Protein AF-A0A3B0A1P4-F1 (afdb_monomer)

Sequence (319 aa):
YIDRQGSGRAYAARATRAAVALMTIRGEINAAVGHDFSPTSPYPLLVLNLDEFNGLCDDSEEGQEIARNAVFIAERGRKYGVGVLFAGQTLDLTRIGGDRSLREQTRSGTGIMLRTVSGISDRQATEGMLPEGVSLATIPTVIGGGLTLADRMNGLTKAPARGASTSGMGHVLTGGAAPRMMRALYVHLPKDGTGHGLGEIFPEGGGVNTLTDREITALGPLYEDWDDTAADHDLGDEWAPGTPAPAEEAALPPLFSPAAATVADQILAAVTRPMTTKEIRAAVDAKYGTIRNCLSKLVNDGRLLQVDHGAYAPVGWTE

Structure (mmCIF, N/CA/C/O backbone):
data_AF-A0A3B0A1P4-F1
#
_entry.id   AF-A0A3B0A1P4-F1
#
loop_
_atom_site.group_PDB
_atom_site.id
_atom_site.type_symbol
_atom_site.label_atom_id
_atom_site.label_alt_id
_atom_site.label_comp_id
_atom_site.label_asym_id
_atom_site.label_entity_id
_atom_site.label_seq_id
_atom_site.pdbx_PDB_ins_code
_atom_site.Cartn_x
_atom_site.Cartn_y
_atom_site.Cartn_z
_atom_site.occupancy
_atom_site.B_iso_or_equiv
_atom_site.auth_seq_id
_atom_site.auth_comp_id
_atom_site.auth_asym_id
_atom_site.auth_atom_id
_atom_site.pdbx_PDB_model_num
ATOM 1 N N . TYR A 1 1 ? 14.239 -1.815 8.778 1.00 63.78 1 TYR A N 1
ATOM 2 C CA . TYR A 1 1 ? 14.949 -0.744 8.058 1.00 63.78 1 TYR A CA 1
ATOM 3 C C . TYR A 1 1 ? 13.950 -0.021 7.189 1.00 63.78 1 TYR A C 1
ATOM 5 O O . TYR A 1 1 ? 13.044 -0.673 6.682 1.00 63.78 1 TYR A O 1
ATOM 13 N N . ILE A 1 2 ? 14.064 1.301 7.110 1.00 69.62 2 ILE A N 1
ATOM 14 C CA . ILE A 1 2 ? 13.249 2.129 6.229 1.00 69.62 2 ILE A CA 1
ATOM 15 C C . ILE A 1 2 ? 14.208 2.653 5.174 1.00 69.62 2 ILE A C 1
ATOM 17 O O . ILE A 1 2 ? 15.169 3.336 5.511 1.00 69.62 2 ILE A O 1
ATOM 21 N N . ASP A 1 3 ? 13.952 2.263 3.935 1.00 78.25 3 ASP A N 1
ATOM 22 C CA . ASP A 1 3 ? 14.788 2.592 2.785 1.00 78.25 3 ASP A CA 1
ATOM 23 C C . ASP A 1 3 ? 14.696 4.094 2.474 1.00 78.25 3 ASP A C 1
ATOM 25 O O . ASP A 1 3 ? 15.707 4.787 2.385 1.00 78.25 3 ASP A O 1
ATOM 29 N N . ARG A 1 4 ? 13.468 4.629 2.461 1.00 82.81 4 ARG A N 1
ATOM 30 C CA . ARG A 1 4 ? 13.160 6.055 2.309 1.00 82.81 4 ARG A CA 1
ATOM 31 C C . ARG A 1 4 ? 11.934 6.445 3.144 1.00 82.81 4 ARG A C 1
ATOM 33 O O . ARG A 1 4 ? 10.986 5.668 3.263 1.00 82.81 4 ARG A O 1
ATOM 40 N N . GLN A 1 5 ? 11.962 7.641 3.735 1.00 85.38 5 GLN A N 1
ATOM 41 C CA . GLN A 1 5 ? 10.850 8.245 4.472 1.00 85.38 5 GLN A CA 1
ATOM 42 C C . GLN A 1 5 ? 10.772 9.738 4.164 1.00 85.38 5 GLN A C 1
ATOM 44 O O . GLN A 1 5 ? 11.782 10.435 4.210 1.00 85.38 5 GLN A O 1
ATOM 49 N N . GLY A 1 6 ? 9.564 10.233 3.927 1.00 85.06 6 GLY A N 1
ATOM 50 C CA . GLY A 1 6 ? 9.311 11.651 3.729 1.00 85.06 6 GLY A CA 1
ATOM 51 C C . GLY A 1 6 ? 7.840 11.969 3.903 1.00 85.06 6 GLY A C 1
ATOM 52 O O . GLY A 1 6 ? 7.051 11.121 4.327 1.00 85.06 6 GLY A O 1
ATOM 53 N N . SER A 1 7 ? 7.479 13.214 3.622 1.00 85.56 7 SER A N 1
ATOM 54 C CA . SER A 1 7 ? 6.111 13.693 3.778 1.00 85.56 7 SER A CA 1
ATOM 55 C C . SER A 1 7 ? 5.705 14.601 2.626 1.00 85.56 7 SER A C 1
ATOM 57 O O . SER A 1 7 ? 6.544 15.167 1.930 1.00 85.56 7 SER A O 1
ATOM 59 N N . GLY A 1 8 ? 4.394 14.733 2.436 1.00 85.50 8 GLY A N 1
ATOM 60 C CA . GLY A 1 8 ? 3.820 15.551 1.377 1.00 85.50 8 GLY A CA 1
ATOM 61 C C . GLY A 1 8 ? 3.611 14.804 0.060 1.00 85.50 8 GLY A C 1
ATOM 62 O O . GLY A 1 8 ? 4.073 13.682 -0.153 1.00 85.50 8 GLY A O 1
ATOM 63 N N . ARG A 1 9 ? 2.852 15.451 -0.825 1.00 88.31 9 ARG A N 1
ATOM 64 C CA . ARG A 1 9 ? 2.361 14.846 -2.064 1.00 88.31 9 ARG A CA 1
ATOM 65 C C . ARG A 1 9 ? 3.460 14.618 -3.094 1.00 88.31 9 ARG A C 1
ATOM 67 O O . ARG A 1 9 ? 3.508 13.537 -3.660 1.00 88.31 9 ARG A O 1
ATOM 74 N N . ALA A 1 10 ? 4.359 15.583 -3.285 1.00 86.62 10 ALA A N 1
ATOM 75 C CA . ALA A 1 10 ? 5.483 15.445 -4.214 1.00 86.62 10 ALA A CA 1
ATOM 76 C C . ALA A 1 10 ? 6.353 14.226 -3.864 1.00 86.62 10 ALA A C 1
ATOM 78 O O . ALA A 1 10 ? 6.629 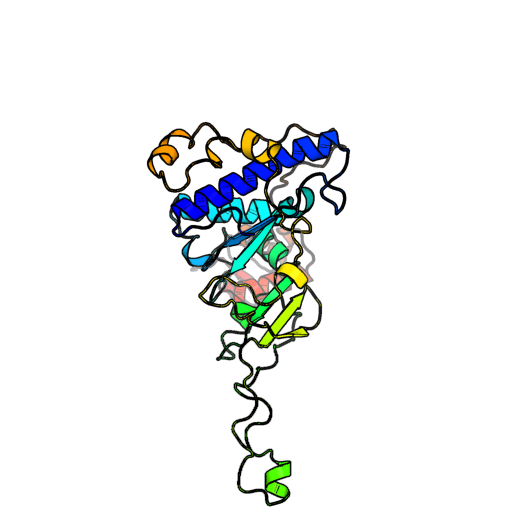13.384 -4.716 1.00 86.62 10 ALA A O 1
ATOM 79 N N . TYR A 1 11 ? 6.667 14.059 -2.574 1.00 88.44 11 TYR A N 1
ATOM 80 C CA . TYR A 1 11 ? 7.400 12.894 -2.083 1.00 88.44 11 TYR A CA 1
ATOM 81 C C . TYR A 1 11 ? 6.646 11.587 -2.359 1.00 88.44 11 TYR A C 1
ATOM 83 O O . TYR A 1 11 ? 7.235 10.619 -2.833 1.00 88.44 11 TYR A O 1
ATOM 91 N N . ALA A 1 12 ? 5.336 11.551 -2.096 1.00 90.19 12 ALA A N 1
ATOM 92 C CA . ALA A 1 12 ? 4.512 10.378 -2.375 1.00 90.19 12 ALA A CA 1
ATOM 93 C C . ALA A 1 12 ? 4.452 10.049 -3.877 1.00 90.19 12 ALA A C 1
ATOM 95 O O . ALA A 1 12 ? 4.589 8.882 -4.244 1.00 90.19 12 ALA A O 1
ATOM 96 N N . ALA A 1 13 ? 4.308 11.052 -4.747 1.00 89.81 13 ALA A N 1
ATOM 97 C CA . ALA A 1 13 ? 4.333 10.874 -6.197 1.00 89.81 13 ALA A CA 1
ATOM 98 C C . ALA A 1 13 ? 5.662 10.247 -6.633 1.00 89.81 13 ALA A C 1
ATOM 100 O O . ALA A 1 13 ? 5.665 9.159 -7.212 1.00 89.81 13 ALA A O 1
ATOM 101 N N . ARG A 1 14 ? 6.793 10.830 -6.220 1.00 89.12 14 ARG A N 1
ATOM 102 C CA . ARG A 1 14 ? 8.132 10.299 -6.508 1.00 89.12 14 ARG A CA 1
ATOM 103 C C . ARG A 1 14 ? 8.338 8.883 -5.967 1.00 89.12 14 ARG A C 1
ATOM 105 O O . ARG A 1 14 ? 8.819 8.019 -6.696 1.00 89.12 14 ARG A O 1
ATOM 112 N N . ALA A 1 15 ? 7.897 8.607 -4.740 1.00 91.19 15 ALA A N 1
ATOM 113 C CA . ALA A 1 15 ? 7.966 7.273 -4.147 1.00 91.19 15 ALA A CA 1
ATOM 114 C C . ALA A 1 15 ? 7.171 6.239 -4.959 1.00 91.19 15 ALA A C 1
ATOM 116 O O . ALA A 1 15 ? 7.643 5.123 -5.184 1.00 91.19 15 ALA A O 1
ATOM 117 N N . THR A 1 16 ? 5.977 6.607 -5.436 1.00 92.75 16 THR A N 1
ATOM 118 C CA . THR A 1 16 ? 5.174 5.720 -6.285 1.00 92.75 16 THR A CA 1
ATOM 119 C C . THR A 1 16 ? 5.796 5.514 -7.670 1.00 92.75 16 THR A C 1
ATOM 121 O O . THR A 1 16 ? 5.809 4.374 -8.133 1.00 92.75 16 THR A O 1
ATOM 124 N N . ARG A 1 17 ? 6.397 6.542 -8.295 1.00 92.75 17 ARG A N 1
ATOM 125 C CA . ARG A 1 17 ? 7.170 6.389 -9.547 1.00 92.75 17 ARG A CA 1
ATOM 126 C C . ARG A 1 17 ? 8.340 5.435 -9.363 1.00 92.75 17 ARG A C 1
ATOM 128 O O . ARG A 1 17 ? 8.479 4.487 -10.129 1.00 92.75 17 ARG A O 1
ATOM 135 N N . ALA A 1 18 ? 9.140 5.643 -8.317 1.00 92.31 18 ALA A N 1
ATOM 136 C CA . ALA A 1 18 ? 10.284 4.794 -8.007 1.00 92.31 18 ALA A CA 1
ATOM 137 C C . ALA A 1 18 ? 9.855 3.333 -7.792 1.00 92.31 18 ALA A C 1
ATOM 139 O O . ALA A 1 18 ? 10.500 2.421 -8.303 1.00 92.31 18 ALA A O 1
ATOM 140 N N . ALA A 1 19 ? 8.730 3.093 -7.109 1.00 93.62 19 ALA A N 1
ATOM 141 C CA . ALA A 1 19 ? 8.191 1.748 -6.924 1.00 93.62 19 ALA A CA 1
ATOM 142 C C . ALA A 1 19 ? 7.752 1.090 -8.248 1.00 93.62 19 ALA A C 1
ATOM 144 O O . ALA A 1 19 ? 8.025 -0.092 -8.460 1.00 93.62 19 ALA A O 1
ATOM 145 N N . VAL A 1 20 ? 7.116 1.837 -9.157 1.00 93.81 20 VAL A N 1
ATOM 146 C CA . VAL A 1 20 ? 6.747 1.325 -10.489 1.00 93.81 20 VAL A CA 1
ATOM 147 C C . VAL A 1 20 ? 7.996 1.068 -11.346 1.00 93.81 20 VAL A C 1
ATOM 149 O O . VAL A 1 20 ? 8.101 0.007 -11.960 1.00 93.81 20 VAL A O 1
ATOM 152 N N . ALA A 1 21 ? 8.982 1.969 -11.337 1.00 93.38 21 ALA A N 1
ATOM 153 C CA . ALA A 1 21 ? 10.272 1.779 -12.010 1.00 93.38 21 ALA A CA 1
ATOM 154 C C . ALA A 1 21 ? 11.007 0.538 -11.505 1.00 93.38 21 ALA A C 1
ATOM 156 O O . ALA A 1 21 ? 11.511 -0.267 -12.291 1.00 93.38 21 ALA A O 1
ATOM 157 N N . LEU A 1 22 ? 10.986 0.326 -10.192 1.00 93.56 22 LEU A N 1
ATOM 158 C CA . LEU A 1 22 ? 11.576 -0.845 -9.573 1.00 93.56 22 LEU A CA 1
ATOM 159 C C . LEU A 1 22 ? 10.931 -2.147 -10.060 1.00 93.56 22 LEU A C 1
ATOM 161 O O . LEU A 1 22 ? 11.632 -3.138 -10.254 1.00 93.56 22 LEU A O 1
ATOM 165 N N . MET A 1 23 ? 9.618 -2.164 -10.301 1.00 94.88 23 MET A N 1
ATOM 166 C CA . MET A 1 23 ? 8.948 -3.340 -10.868 1.00 94.88 23 MET A CA 1
ATOM 167 C C . MET A 1 23 ? 9.473 -3.671 -12.269 1.00 94.88 23 MET A C 1
ATOM 169 O O . MET A 1 23 ? 9.679 -4.846 -12.569 1.00 94.88 23 MET A O 1
ATOM 173 N N . THR A 1 24 ? 9.751 -2.662 -13.099 1.00 92.69 24 THR A N 1
ATOM 174 C CA . THR A 1 24 ? 10.373 -2.855 -14.419 1.00 92.69 24 THR A CA 1
ATOM 175 C C . THR A 1 24 ? 11.780 -3.439 -14.286 1.00 92.69 24 THR A C 1
ATOM 177 O O . THR A 1 24 ? 12.062 -4.483 -14.875 1.00 92.69 24 THR A O 1
ATOM 180 N N . ILE A 1 25 ? 12.624 -2.846 -13.434 1.00 93.12 25 ILE A N 1
ATOM 181 C CA . ILE A 1 25 ? 13.998 -3.315 -13.175 1.00 93.12 25 ILE A CA 1
ATOM 182 C C . ILE A 1 25 ? 13.994 -4.764 -12.672 1.00 93.12 25 ILE A C 1
ATOM 184 O O . ILE A 1 25 ? 14.745 -5.620 -13.143 1.00 93.12 25 ILE A O 1
ATOM 188 N N . ARG A 1 26 ? 13.098 -5.081 -11.735 1.00 95.19 26 ARG A N 1
ATOM 189 C CA . ARG A 1 26 ? 12.933 -6.441 -11.214 1.00 95.19 26 ARG A CA 1
ATOM 190 C C . ARG A 1 26 ? 12.364 -7.404 -12.244 1.00 95.19 26 ARG A C 1
ATOM 192 O O . ARG A 1 26 ? 12.654 -8.591 -12.166 1.00 95.19 26 ARG A O 1
ATOM 199 N N . GLY A 1 27 ? 11.603 -6.926 -13.225 1.00 93.38 27 GLY A N 1
ATOM 200 C CA . GLY A 1 27 ? 11.183 -7.728 -14.370 1.00 93.38 27 GLY A CA 1
ATOM 201 C C . GLY A 1 27 ? 12.365 -8.242 -15.186 1.00 93.38 27 GLY A C 1
ATOM 202 O O . GLY A 1 27 ? 12.394 -9.422 -15.527 1.00 93.38 27 GLY A O 1
ATOM 203 N N . GLU A 1 28 ? 13.375 -7.404 -15.414 1.00 93.06 28 GLU A N 1
ATOM 204 C CA . GLU A 1 28 ? 14.617 -7.814 -16.078 1.00 93.06 28 GLU A CA 1
ATOM 205 C C . GLU A 1 28 ? 15.420 -8.803 -15.228 1.00 93.06 28 GLU A C 1
ATOM 207 O O . GLU A 1 28 ? 15.967 -9.778 -15.745 1.00 93.06 28 GLU A O 1
ATOM 212 N N . ILE A 1 29 ? 15.475 -8.578 -13.909 1.00 91.56 29 ILE A N 1
ATOM 213 C CA . ILE A 1 29 ? 16.124 -9.510 -12.980 1.00 91.56 29 ILE A CA 1
ATOM 214 C C . ILE A 1 29 ? 15.420 -10.872 -13.023 1.00 91.56 29 ILE A C 1
ATOM 216 O O . ILE A 1 29 ? 16.087 -11.891 -13.182 1.00 91.56 29 ILE A O 1
ATOM 220 N N . ASN A 1 30 ? 14.088 -10.887 -12.946 1.00 92.56 30 ASN A N 1
ATOM 221 C CA . ASN A 1 30 ? 13.262 -12.094 -12.995 1.00 92.56 30 ASN A CA 1
ATOM 222 C C . ASN A 1 30 ? 13.414 -12.855 -14.308 1.00 92.56 30 ASN A C 1
ATOM 224 O O . ASN A 1 30 ? 13.529 -14.078 -14.291 1.00 92.56 30 ASN A O 1
ATOM 228 N N . ALA A 1 31 ? 13.475 -12.146 -15.437 1.00 91.62 31 ALA A N 1
ATOM 229 C CA . ALA A 1 31 ? 13.749 -12.759 -16.731 1.00 91.62 31 ALA A CA 1
ATOM 230 C C . ALA A 1 31 ? 15.126 -13.444 -16.753 1.00 91.62 31 ALA A C 1
ATOM 232 O O . ALA A 1 31 ? 15.247 -14.554 -17.267 1.00 91.62 31 ALA A O 1
ATOM 233 N N . ALA A 1 32 ? 16.147 -12.829 -16.145 1.00 89.69 32 ALA A N 1
ATOM 234 C CA . ALA A 1 32 ? 17.487 -13.406 -16.063 1.00 89.69 32 ALA A CA 1
ATOM 235 C C . ALA A 1 32 ? 17.568 -14.632 -15.135 1.00 89.69 32 ALA A C 1
ATOM 237 O O . ALA A 1 32 ? 18.317 -15.563 -15.428 1.00 89.69 32 ALA A O 1
ATOM 238 N N . VAL A 1 33 ? 16.811 -14.654 -14.030 1.00 90.44 33 VAL A N 1
ATOM 239 C CA . VAL A 1 33 ? 16.774 -15.808 -13.107 1.00 90.44 33 VAL A CA 1
ATOM 240 C C . VAL A 1 33 ? 15.744 -16.874 -13.498 1.00 90.44 33 VAL A C 1
ATOM 242 O O . VAL A 1 33 ? 15.786 -17.987 -12.978 1.00 90.44 33 VAL A O 1
ATOM 245 N N . GLY A 1 34 ? 14.834 -16.562 -14.424 1.00 90.44 34 GLY A N 1
ATOM 246 C CA . GLY A 1 34 ? 13.839 -17.489 -14.963 1.00 90.44 34 GLY A CA 1
ATOM 247 C C . GLY A 1 34 ? 12.633 -17.741 -14.056 1.00 90.44 34 GLY A C 1
ATOM 248 O O . GLY A 1 34 ? 11.943 -18.745 -14.235 1.00 90.44 34 GLY A O 1
ATOM 249 N N . HIS A 1 35 ? 12.367 -16.874 -13.076 1.00 89.12 35 HIS A N 1
ATOM 250 C CA . HIS A 1 35 ? 11.194 -16.997 -12.212 1.00 89.12 35 HIS A CA 1
ATOM 251 C C . HIS A 1 35 ? 10.711 -15.646 -11.672 1.00 89.12 35 HIS A C 1
ATOM 253 O O . HIS A 1 35 ? 11.477 -14.695 -11.537 1.00 89.12 35 HIS A O 1
ATOM 259 N N . ASP A 1 36 ? 9.429 -15.595 -11.314 1.00 93.69 36 ASP A N 1
ATOM 260 C CA . ASP A 1 36 ? 8.810 -14.456 -10.632 1.00 93.69 36 ASP A CA 1
ATOM 261 C C . ASP A 1 36 ? 9.260 -14.356 -9.171 1.00 93.69 36 ASP A C 1
ATOM 263 O O . ASP A 1 36 ? 9.853 -15.288 -8.626 1.00 93.69 36 ASP A O 1
ATOM 267 N N . PHE A 1 37 ? 8.941 -13.246 -8.504 1.00 93.75 37 PHE A N 1
ATOM 268 C CA . PHE A 1 37 ? 9.333 -13.031 -7.115 1.00 93.75 37 PHE A CA 1
ATOM 269 C C . PHE A 1 37 ? 8.983 -14.213 -6.196 1.00 93.75 37 PHE A C 1
ATOM 271 O O . PHE A 1 37 ? 7.844 -14.684 -6.142 1.00 93.75 37 PHE A O 1
ATOM 278 N N . SER A 1 38 ? 9.977 -14.661 -5.434 1.00 90.31 38 SER A N 1
ATOM 279 C CA . SER A 1 38 ? 9.864 -15.748 -4.470 1.00 90.31 38 SER A CA 1
ATOM 280 C C . SER A 1 38 ? 10.855 -15.547 -3.313 1.00 90.31 38 SER A C 1
ATOM 282 O O . SER A 1 38 ? 11.713 -14.666 -3.383 1.00 90.31 38 SER A O 1
ATOM 284 N N . PRO A 1 39 ? 10.798 -16.364 -2.244 1.00 86.00 39 PRO A N 1
ATOM 285 C CA . PRO A 1 39 ? 11.768 -16.288 -1.149 1.00 86.00 39 PRO A CA 1
ATOM 286 C C . PRO A 1 39 ? 13.233 -16.497 -1.567 1.00 86.00 39 PRO A C 1
ATOM 288 O O . PRO A 1 39 ? 14.124 -16.180 -0.787 1.00 86.00 39 PRO A O 1
ATOM 291 N N . THR A 1 40 ? 13.487 -17.041 -2.762 1.00 85.69 40 THR A N 1
ATOM 292 C CA . THR A 1 40 ? 14.838 -17.240 -3.310 1.00 85.69 40 THR A CA 1
ATOM 293 C C . THR A 1 40 ? 15.245 -16.154 -4.304 1.00 85.69 40 THR A C 1
ATOM 295 O O . THR A 1 40 ? 16.312 -16.259 -4.906 1.00 85.69 40 THR A O 1
ATOM 298 N N . SER A 1 41 ? 14.408 -15.133 -4.518 1.00 89.94 41 SER A N 1
ATOM 299 C CA . SER A 1 41 ? 14.749 -14.007 -5.386 1.00 89.94 41 SER A CA 1
ATOM 300 C C . SER A 1 41 ? 15.994 -13.271 -4.876 1.00 89.94 41 SER A C 1
ATOM 302 O O . SER A 1 41 ? 16.184 -13.144 -3.666 1.00 89.94 41 SER A O 1
ATOM 304 N N . PRO A 1 42 ? 16.827 -12.728 -5.781 1.00 88.81 42 PRO A N 1
ATOM 305 C CA . PRO A 1 42 ? 18.076 -12.047 -5.423 1.00 88.81 42 PRO A CA 1
ATOM 306 C C . PRO A 1 42 ? 17.864 -10.644 -4.824 1.00 88.81 42 PRO A C 1
ATOM 308 O O . PRO A 1 42 ? 18.820 -9.897 -4.649 1.00 88.81 42 PRO A O 1
ATOM 311 N N . TYR A 1 43 ? 16.617 -10.271 -4.544 1.00 89.88 43 TYR A N 1
ATOM 312 C CA . TYR A 1 43 ? 16.205 -8.991 -3.987 1.00 89.88 43 TYR A CA 1
ATOM 313 C C . TYR A 1 43 ? 15.048 -9.221 -2.995 1.00 89.88 43 TYR A C 1
ATOM 315 O O . TYR A 1 43 ? 14.297 -10.195 -3.140 1.00 89.88 43 TYR A O 1
ATOM 323 N N . PRO A 1 44 ? 14.862 -8.347 -1.991 1.00 89.06 44 PRO A N 1
ATOM 324 C CA . PRO A 1 44 ? 13.843 -8.554 -0.970 1.00 89.06 44 PRO A CA 1
ATOM 325 C C . PRO A 1 44 ? 12.452 -8.034 -1.364 1.00 89.06 44 PRO A C 1
ATOM 327 O O . PRO A 1 44 ? 12.296 -7.186 -2.249 1.00 89.06 44 PRO A O 1
ATOM 330 N N . LEU A 1 45 ? 11.432 -8.490 -0.626 1.00 89.50 45 LEU A N 1
ATOM 331 C CA . LEU A 1 45 ? 10.112 -7.853 -0.614 1.00 89.50 45 LEU A CA 1
ATOM 332 C C . LEU A 1 45 ? 10.239 -6.418 -0.092 1.00 89.50 45 LEU A C 1
ATOM 334 O O . LEU A 1 45 ? 10.806 -6.201 0.980 1.00 89.50 45 LEU A O 1
ATOM 338 N N . LEU A 1 46 ? 9.629 -5.473 -0.802 1.00 89.69 46 LEU A N 1
ATOM 339 C CA . LEU A 1 46 ? 9.457 -4.098 -0.347 1.00 89.69 46 LEU A CA 1
ATOM 340 C C . LEU A 1 46 ? 7.982 -3.762 -0.210 1.00 89.69 46 LEU A C 1
ATOM 342 O O . LEU A 1 46 ? 7.151 -4.250 -0.973 1.00 89.69 46 LEU A O 1
ATOM 346 N N . VAL A 1 47 ? 7.664 -2.924 0.771 1.00 90.31 47 VAL A N 1
ATOM 347 C CA . VAL A 1 47 ? 6.306 -2.441 1.013 1.00 90.31 47 VAL A CA 1
ATOM 348 C C . VAL A 1 47 ? 6.337 -0.923 1.049 1.00 90.31 47 VAL A C 1
ATOM 350 O O . VAL A 1 47 ? 6.957 -0.336 1.934 1.00 90.31 47 VAL A O 1
ATOM 353 N N . LEU A 1 48 ? 5.652 -0.298 0.096 1.00 92.12 48 LEU A N 1
ATOM 354 C CA . LEU A 1 48 ? 5.412 1.136 0.084 1.00 92.12 48 LEU A CA 1
ATOM 355 C C . LEU A 1 48 ? 4.250 1.449 1.029 1.00 92.12 48 LEU A C 1
ATOM 357 O O . LEU A 1 48 ? 3.122 1.028 0.785 1.00 92.12 48 LEU A O 1
ATOM 361 N N . ASN A 1 49 ? 4.526 2.171 2.111 1.00 91.88 49 ASN A N 1
ATOM 362 C CA . ASN A 1 49 ? 3.503 2.609 3.054 1.00 91.88 49 ASN A CA 1
ATOM 363 C C . ASN A 1 49 ? 3.051 4.034 2.713 1.00 91.88 49 ASN A C 1
ATOM 365 O O . ASN A 1 49 ? 3.858 4.960 2.756 1.00 91.88 49 ASN A O 1
ATOM 369 N N . LEU A 1 50 ? 1.771 4.189 2.378 1.00 90.81 50 LEU A N 1
ATOM 370 C CA . LEU A 1 50 ? 1.140 5.468 2.077 1.00 90.81 50 LEU A CA 1
ATOM 371 C C . LEU A 1 50 ? 0.167 5.822 3.203 1.00 90.81 50 LEU A C 1
ATOM 373 O O . LEU A 1 50 ? -0.945 5.289 3.269 1.00 90.81 50 LEU A O 1
ATOM 377 N N . ASP A 1 51 ? 0.610 6.714 4.086 1.00 88.88 51 ASP A N 1
ATOM 378 C CA . ASP A 1 51 ? -0.199 7.222 5.193 1.00 88.88 51 ASP A CA 1
ATOM 379 C C . ASP A 1 51 ? -1.136 8.347 4.743 1.00 88.88 51 ASP A C 1
ATOM 381 O O . ASP A 1 51 ? -0.821 9.107 3.826 1.00 88.88 51 ASP A O 1
ATOM 385 N N . GLU A 1 52 ? -2.305 8.420 5.379 1.00 87.06 52 GLU A N 1
ATOM 386 C CA . GLU A 1 52 ? -3.430 9.282 4.997 1.00 87.06 52 GLU A CA 1
ATOM 387 C C . GLU A 1 52 ? -3.688 9.292 3.477 1.00 87.06 52 GLU A C 1
ATOM 389 O O . GLU A 1 52 ? -3.827 10.340 2.839 1.00 87.06 52 GLU A O 1
ATOM 394 N N . PHE A 1 53 ? -3.771 8.095 2.882 1.00 86.12 53 PHE A N 1
ATOM 395 C CA . PHE A 1 53 ? -3.790 7.898 1.429 1.00 86.12 53 PHE A CA 1
ATOM 396 C C . PHE A 1 53 ? -4.861 8.718 0.688 1.00 86.12 53 PHE A C 1
ATOM 398 O O . PHE A 1 53 ? -4.596 9.268 -0.382 1.00 86.12 53 PHE A O 1
ATOM 405 N N . ASN A 1 54 ? -6.055 8.876 1.269 1.00 81.81 54 ASN A N 1
ATOM 406 C CA . ASN A 1 54 ? -7.116 9.693 0.667 1.00 81.81 54 ASN A CA 1
ATOM 407 C C . ASN A 1 54 ? -6.716 11.172 0.518 1.00 81.81 54 ASN A C 1
ATOM 409 O O . ASN A 1 54 ? -7.205 11.843 -0.385 1.00 81.81 54 ASN A O 1
ATOM 413 N N . GLY A 1 55 ? -5.869 11.696 1.410 1.00 84.94 55 GLY A N 1
ATOM 414 C CA . GLY A 1 55 ? -5.347 13.064 1.323 1.00 84.94 55 GLY A CA 1
ATOM 415 C C . GLY A 1 55 ? -4.266 13.225 0.250 1.00 84.94 55 GLY A C 1
ATOM 416 O O . GLY A 1 55 ? -4.044 14.331 -0.252 1.00 84.94 55 GLY A O 1
ATOM 417 N N . LEU A 1 56 ? -3.617 12.121 -0.129 1.00 87.50 56 LEU A N 1
ATOM 418 C CA . LEU A 1 56 ? -2.654 12.089 -1.226 1.00 87.50 56 LEU A CA 1
ATOM 419 C C . LEU A 1 56 ? -3.350 12.080 -2.595 1.00 87.50 56 LEU A C 1
ATOM 421 O O . LEU A 1 56 ? -2.824 12.695 -3.514 1.00 87.50 56 LEU A O 1
ATOM 425 N N . CYS A 1 57 ? -4.526 11.451 -2.710 1.00 85.75 57 CYS A N 1
ATOM 426 C CA . CYS A 1 57 ? -5.254 11.238 -3.970 1.00 85.75 57 CYS A CA 1
ATOM 427 C C . CYS A 1 57 ? -6.398 12.249 -4.190 1.00 85.75 57 CYS A C 1
ATOM 429 O O . CYS A 1 57 ? -7.574 11.904 -4.043 1.00 85.75 57 CYS A O 1
ATOM 431 N N . ASP A 1 58 ? -6.073 13.496 -4.531 1.00 83.44 58 ASP A N 1
ATOM 432 C CA . ASP A 1 58 ? -7.054 14.491 -4.989 1.00 83.44 58 ASP A CA 1
ATOM 433 C C . ASP A 1 58 ? -7.046 14.647 -6.522 1.00 83.44 58 ASP A C 1
ATOM 435 O O . ASP A 1 58 ? -6.348 13.927 -7.234 1.00 83.44 58 ASP A O 1
ATOM 439 N N . ASP A 1 59 ? -7.837 15.592 -7.034 1.00 82.38 59 ASP A N 1
ATOM 440 C CA . ASP A 1 59 ? -7.960 15.842 -8.474 1.00 82.38 59 ASP A CA 1
ATOM 441 C C . ASP A 1 59 ? -6.734 16.555 -9.081 1.00 82.38 59 ASP A C 1
ATOM 443 O O . ASP A 1 59 ? -6.741 16.831 -10.282 1.00 82.38 59 ASP A O 1
ATOM 447 N N . SER A 1 60 ? -5.692 16.859 -8.290 1.00 85.56 60 SER A N 1
ATOM 448 C CA . SER A 1 60 ? -4.428 17.393 -8.816 1.00 85.56 60 SER A CA 1
ATOM 449 C C . SER A 1 60 ? -3.717 16.368 -9.699 1.00 85.56 60 SER A C 1
ATOM 451 O O . SER A 1 60 ? -3.976 15.167 -9.617 1.00 85.56 60 SER A O 1
ATOM 453 N N . GLU A 1 61 ? -2.804 16.834 -10.548 1.00 85.69 61 GLU A N 1
ATOM 454 C CA . GLU A 1 61 ? -2.029 15.952 -11.419 1.00 85.69 61 GLU A CA 1
ATOM 455 C C . GLU A 1 61 ? -1.237 14.922 -10.607 1.00 85.69 61 GLU A C 1
ATOM 457 O O . GLU A 1 61 ? -1.344 13.723 -10.877 1.00 85.69 61 GLU A O 1
ATOM 462 N N . GLU A 1 62 ? -0.552 15.361 -9.546 1.00 86.56 62 GLU A N 1
ATOM 463 C CA . GLU A 1 62 ? 0.193 14.471 -8.656 1.00 86.56 62 GLU A CA 1
ATOM 464 C C . GLU A 1 62 ? -0.737 13.531 -7.882 1.00 86.56 62 GLU A C 1
ATOM 466 O O . GLU A 1 62 ? -0.415 12.361 -7.683 1.00 86.56 62 GLU A O 1
ATOM 471 N N . GLY A 1 63 ? -1.909 14.010 -7.455 1.00 87.19 63 GLY A N 1
ATOM 472 C CA . GLY A 1 63 ? -2.887 13.185 -6.744 1.00 87.19 63 GLY A CA 1
ATOM 473 C C . GLY A 1 63 ? -3.431 12.048 -7.608 1.00 87.19 63 GLY A C 1
ATOM 474 O O . GLY A 1 63 ? -3.479 10.891 -7.176 1.00 87.19 63 GLY A O 1
ATOM 475 N N . GLN A 1 64 ? -3.763 12.348 -8.863 1.00 85.81 64 GLN A N 1
ATOM 476 C CA . GLN A 1 64 ? -4.181 11.339 -9.831 1.00 85.81 64 GLN A CA 1
ATOM 477 C C . GLN A 1 64 ? -3.029 10.400 -10.213 1.00 85.81 64 GLN A C 1
ATOM 479 O O . GLN A 1 64 ? -3.256 9.209 -10.436 1.00 85.81 64 GLN A O 1
ATOM 484 N N . GLU A 1 65 ? -1.796 10.906 -10.285 1.00 87.56 65 GLU A N 1
ATOM 485 C CA . GLU A 1 65 ? -0.598 10.103 -10.533 1.00 87.56 65 GLU A CA 1
ATOM 486 C C . GLU A 1 65 ? -0.373 9.064 -9.427 1.00 87.56 65 GLU A C 1
ATOM 488 O O . GLU A 1 65 ? -0.257 7.871 -9.714 1.00 87.56 65 GLU A O 1
ATOM 493 N N . ILE A 1 66 ? -0.406 9.499 -8.163 1.00 90.31 66 ILE A N 1
ATOM 494 C CA . ILE A 1 66 ? -0.285 8.631 -6.985 1.00 90.31 66 ILE A CA 1
ATOM 495 C C . ILE A 1 66 ? -1.349 7.536 -7.023 1.00 90.31 66 ILE A C 1
ATOM 497 O O . ILE A 1 66 ? -1.028 6.362 -6.831 1.00 90.31 66 ILE A O 1
ATOM 501 N N . ALA A 1 67 ? -2.604 7.897 -7.312 1.00 86.56 67 ALA A N 1
ATOM 502 C CA . ALA A 1 67 ? -3.695 6.935 -7.410 1.00 86.56 67 ALA A CA 1
ATOM 503 C C . ALA A 1 67 ? -3.437 5.888 -8.508 1.00 86.56 67 ALA A C 1
ATOM 505 O O . ALA A 1 67 ? -3.546 4.689 -8.246 1.00 86.56 67 ALA A O 1
ATOM 506 N N . ARG A 1 68 ? -3.044 6.312 -9.719 1.00 86.50 68 ARG A N 1
ATOM 507 C CA . ARG A 1 68 ? -2.735 5.400 -10.836 1.00 86.50 68 ARG A CA 1
ATOM 508 C C . ARG A 1 68 ? -1.567 4.467 -10.515 1.00 86.50 68 ARG A C 1
ATOM 510 O O . ARG A 1 68 ? -1.679 3.258 -10.718 1.00 86.50 68 ARG A O 1
ATOM 517 N N . ASN A 1 69 ? -0.472 5.002 -9.979 1.00 91.00 69 ASN A N 1
ATOM 518 C CA . ASN A 1 69 ? 0.705 4.206 -9.635 1.00 91.00 69 ASN A CA 1
ATOM 519 C C . ASN A 1 69 ? 0.389 3.207 -8.511 1.00 91.00 69 ASN A C 1
ATOM 521 O O . ASN A 1 69 ? 0.779 2.043 -8.589 1.00 91.00 69 ASN A O 1
ATOM 525 N N . ALA A 1 70 ? -0.381 3.618 -7.499 1.00 88.75 70 ALA A N 1
ATOM 526 C CA . ALA A 1 70 ? -0.838 2.737 -6.430 1.00 88.75 70 ALA A CA 1
ATOM 527 C C . ALA A 1 70 ? -1.692 1.566 -6.951 1.00 88.75 70 ALA A C 1
ATOM 529 O O . ALA A 1 70 ? -1.485 0.428 -6.521 1.00 88.75 70 ALA A O 1
ATOM 530 N N . VAL A 1 71 ? -2.602 1.819 -7.903 1.00 83.56 71 VAL A N 1
ATOM 531 C CA . VAL A 1 71 ? -3.375 0.770 -8.598 1.00 83.56 71 VAL A CA 1
ATOM 532 C C . VAL A 1 71 ? -2.447 -0.199 -9.318 1.00 83.56 71 VAL A C 1
ATOM 534 O O . VAL A 1 71 ? -2.543 -1.413 -9.128 1.00 83.56 71 VAL A O 1
ATOM 537 N N . PHE A 1 72 ? -1.503 0.330 -10.091 1.00 87.38 72 PHE A N 1
ATOM 538 C CA . PHE A 1 72 ? -0.563 -0.484 -10.850 1.00 87.38 72 PHE A CA 1
ATOM 539 C C . PHE A 1 72 ? 0.277 -1.403 -9.948 1.00 87.38 72 PHE A C 1
ATOM 541 O O . PHE A 1 72 ? 0.419 -2.598 -10.235 1.00 87.38 72 PHE A O 1
ATOM 548 N N . ILE A 1 73 ? 0.782 -0.870 -8.831 1.00 91.12 73 ILE A N 1
ATOM 549 C CA . ILE A 1 73 ? 1.548 -1.628 -7.833 1.00 91.12 73 ILE A CA 1
ATOM 550 C C . ILE A 1 73 ? 0.670 -2.701 -7.183 1.00 91.12 73 ILE A C 1
ATOM 552 O O . ILE A 1 73 ? 1.098 -3.848 -7.076 1.00 91.12 73 ILE A O 1
ATOM 556 N N . ALA A 1 74 ? -0.561 -2.372 -6.782 1.00 85.38 74 ALA A N 1
ATOM 557 C CA . ALA A 1 74 ? -1.464 -3.333 -6.150 1.00 85.38 74 ALA A CA 1
ATOM 558 C C . ALA A 1 74 ? -1.789 -4.528 -7.067 1.00 85.38 74 ALA A C 1
ATOM 560 O O . ALA A 1 74 ? -1.823 -5.667 -6.607 1.00 85.38 74 ALA A O 1
ATOM 561 N N . GLU A 1 75 ? -1.983 -4.290 -8.367 1.00 84.12 75 GLU A N 1
ATOM 562 C CA . GLU A 1 75 ? -2.324 -5.342 -9.333 1.00 84.12 75 GLU A CA 1
ATOM 563 C C . GLU A 1 75 ? -1.141 -6.241 -9.710 1.00 84.12 75 GLU A C 1
ATOM 565 O O . GLU A 1 75 ? -1.306 -7.448 -9.897 1.00 84.12 75 GLU A O 1
ATOM 570 N N . ARG A 1 76 ? 0.054 -5.663 -9.875 1.00 88.38 76 ARG A N 1
ATOM 571 C CA . ARG A 1 76 ? 1.201 -6.352 -10.497 1.00 88.38 76 ARG A CA 1
ATOM 572 C C . ARG A 1 76 ? 2.358 -6.603 -9.542 1.00 88.38 76 ARG A C 1
ATOM 574 O O . ARG A 1 76 ? 3.190 -7.473 -9.799 1.00 88.38 76 ARG A O 1
ATOM 581 N N . GLY A 1 77 ? 2.413 -5.885 -8.428 1.00 90.56 77 GLY A N 1
ATOM 582 C CA . GLY A 1 77 ? 3.551 -5.860 -7.516 1.00 90.56 77 GLY A CA 1
ATOM 583 C C . GLY A 1 77 ? 3.908 -7.223 -6.921 1.00 90.56 77 GLY A C 1
ATOM 584 O O . GLY A 1 77 ? 5.087 -7.503 -6.702 1.00 90.56 77 GLY A O 1
ATOM 585 N N . ARG A 1 78 ? 2.934 -8.140 -6.787 1.00 89.88 78 ARG A N 1
ATOM 586 C CA . ARG A 1 78 ? 3.167 -9.529 -6.343 1.00 89.88 78 ARG A CA 1
ATOM 587 C C . ARG A 1 78 ? 4.253 -10.237 -7.160 1.00 89.88 78 ARG A C 1
ATOM 589 O O . ARG A 1 78 ? 5.074 -10.935 -6.574 1.00 89.88 78 ARG A O 1
ATOM 596 N N . LYS A 1 79 ? 4.275 -10.046 -8.484 1.00 91.81 79 LYS A N 1
ATOM 597 C CA . LYS A 1 79 ? 5.246 -10.674 -9.399 1.00 91.81 79 LYS A CA 1
ATOM 598 C C . LYS A 1 79 ? 6.674 -10.166 -9.178 1.00 91.81 79 LYS A C 1
ATOM 600 O O . LYS A 1 79 ? 7.639 -10.869 -9.461 1.00 91.81 79 LYS A O 1
ATOM 605 N N . TYR A 1 80 ? 6.802 -8.956 -8.646 1.00 94.81 80 TYR A N 1
ATOM 606 C CA . TYR A 1 80 ? 8.064 -8.235 -8.509 1.00 94.81 80 TYR A CA 1
ATOM 607 C C . TYR A 1 80 ? 8.460 -8.017 -7.044 1.00 94.81 80 TYR A C 1
ATOM 609 O O . TYR A 1 80 ? 9.437 -7.334 -6.769 1.00 94.81 80 TYR A O 1
ATOM 617 N N . GLY A 1 81 ? 7.734 -8.583 -6.077 1.00 92.62 81 GLY A N 1
ATOM 618 C CA . GLY A 1 81 ? 8.035 -8.395 -4.657 1.00 92.62 81 GLY A CA 1
ATOM 619 C C . GLY A 1 81 ? 7.903 -6.942 -4.201 1.00 92.62 81 GLY A C 1
ATOM 620 O O . GLY A 1 81 ? 8.694 -6.490 -3.377 1.00 92.62 81 GLY A O 1
ATOM 621 N N . VAL A 1 82 ? 6.933 -6.210 -4.750 1.00 93.44 82 VAL A N 1
ATOM 622 C CA . VAL A 1 82 ? 6.589 -4.844 -4.337 1.00 93.44 82 VAL A CA 1
ATOM 623 C C . VAL A 1 82 ? 5.140 -4.846 -3.859 1.00 93.44 82 VAL A C 1
ATOM 625 O O . VAL A 1 82 ? 4.237 -5.222 -4.599 1.00 93.44 82 VAL A O 1
ATOM 628 N N . GLY A 1 83 ? 4.911 -4.484 -2.604 1.00 90.56 83 GLY A N 1
ATOM 629 C CA . GLY A 1 83 ? 3.587 -4.322 -2.015 1.00 90.56 83 GLY A CA 1
ATOM 630 C C . GLY A 1 83 ? 3.278 -2.855 -1.746 1.00 90.56 83 GLY A C 1
ATOM 631 O O . GLY A 1 83 ? 4.185 -2.036 -1.611 1.00 90.56 83 GLY A O 1
ATOM 632 N N . VAL A 1 84 ? 1.996 -2.537 -1.612 1.00 90.25 84 VAL A N 1
ATOM 633 C CA . VAL A 1 84 ? 1.529 -1.229 -1.150 1.00 90.25 84 VAL A CA 1
ATOM 634 C C . VAL A 1 84 ? 0.632 -1.416 0.069 1.00 90.25 84 VAL A C 1
ATOM 636 O O . VAL A 1 84 ? -0.203 -2.321 0.106 1.00 90.25 84 VAL A O 1
ATOM 639 N N . LEU A 1 85 ? 0.843 -0.587 1.086 1.00 89.75 85 LEU A N 1
ATOM 640 C CA . LEU A 1 85 ? 0.024 -0.506 2.285 1.00 89.75 85 LEU A CA 1
ATOM 641 C C . LEU A 1 85 ? -0.636 0.868 2.309 1.00 89.75 85 LEU A C 1
ATOM 643 O O . LEU A 1 85 ? 0.053 1.885 2.331 1.00 89.75 85 LEU A O 1
ATOM 647 N N . PHE A 1 86 ? -1.966 0.881 2.323 1.00 87.00 86 PHE A N 1
ATOM 648 C CA . PHE A 1 86 ? -2.756 2.098 2.476 1.00 87.00 86 PHE A CA 1
ATOM 649 C C . PHE A 1 86 ? -3.147 2.261 3.941 1.00 87.00 86 PHE A C 1
ATOM 651 O O . PHE A 1 86 ? -3.797 1.380 4.510 1.00 87.00 86 PHE A O 1
ATOM 658 N N . ALA A 1 87 ? -2.764 3.382 4.545 1.00 85.19 87 ALA A N 1
ATOM 659 C CA . ALA A 1 87 ? -3.171 3.758 5.889 1.00 85.19 87 ALA A CA 1
ATOM 660 C C . ALA A 1 87 ? -4.013 5.041 5.854 1.00 85.19 87 ALA A C 1
ATOM 662 O O . ALA A 1 87 ? -3.885 5.885 4.967 1.00 85.19 87 ALA A O 1
ATOM 663 N N . GLY A 1 88 ? -4.934 5.150 6.805 1.00 79.44 88 GLY A N 1
ATOM 664 C CA . GLY A 1 88 ? -5.812 6.302 6.952 1.00 79.44 88 GLY A CA 1
ATOM 665 C C . GLY A 1 88 ? -6.866 6.060 8.025 1.00 79.44 88 GLY A C 1
ATOM 666 O O . GLY A 1 88 ? -7.177 4.918 8.371 1.00 79.44 88 GLY A O 1
ATOM 667 N N . GLN A 1 89 ? -7.432 7.142 8.557 1.00 74.31 89 GLN A N 1
ATOM 668 C CA . GLN A 1 89 ? -8.520 7.058 9.545 1.00 74.31 89 GLN A CA 1
ATOM 669 C C . GLN A 1 89 ? -9.815 6.522 8.929 1.00 74.31 89 GLN A C 1
ATOM 671 O O . GLN A 1 89 ? -10.586 5.807 9.568 1.00 74.31 89 GLN A O 1
ATOM 676 N N . THR A 1 90 ? -10.035 6.883 7.668 1.00 69.75 90 THR A N 1
ATOM 677 C CA . THR A 1 90 ? -11.069 6.336 6.796 1.00 69.75 90 THR A CA 1
ATOM 678 C C . THR A 1 90 ? -10.402 6.050 5.462 1.00 69.75 90 THR A C 1
ATOM 680 O O . THR A 1 90 ? -9.621 6.869 4.986 1.00 69.75 90 THR A O 1
ATOM 683 N N . LEU A 1 91 ? -10.669 4.893 4.867 1.00 66.38 91 LEU A N 1
ATOM 684 C CA . LEU A 1 91 ? -10.205 4.564 3.523 1.00 66.38 91 LEU A CA 1
ATOM 685 C C . LEU A 1 91 ? -11.424 4.618 2.614 1.00 66.38 91 LEU A C 1
ATOM 687 O O . LEU A 1 91 ? -12.313 3.779 2.724 1.00 66.38 91 LEU A O 1
ATOM 691 N N . ASP A 1 92 ? -11.484 5.643 1.767 1.00 65.12 92 ASP A N 1
ATOM 692 C CA . ASP A 1 92 ? -12.541 5.783 0.777 1.00 65.12 92 ASP A CA 1
ATOM 693 C C . ASP A 1 92 ? -12.009 5.222 -0.537 1.00 65.12 92 ASP A C 1
ATOM 695 O O . ASP A 1 92 ? -11.366 5.911 -1.333 1.00 65.12 92 ASP A O 1
ATOM 699 N N . LEU A 1 93 ? -12.271 3.934 -0.755 1.00 62.28 93 LEU A N 1
ATOM 700 C CA . LEU A 1 93 ? -11.799 3.227 -1.941 1.00 62.28 93 LEU A CA 1
ATOM 701 C C . LEU A 1 93 ? -12.483 3.715 -3.233 1.00 62.28 93 LEU A C 1
ATOM 703 O O . LEU A 1 93 ? -12.117 3.268 -4.321 1.00 62.28 93 LEU A O 1
ATOM 707 N N . THR A 1 94 ? -13.478 4.609 -3.148 1.00 58.66 94 THR A N 1
ATOM 708 C CA . THR A 1 94 ? -14.126 5.211 -4.323 1.00 58.66 94 THR A CA 1
ATOM 709 C C . THR A 1 94 ? -13.315 6.362 -4.918 1.00 58.66 94 THR A C 1
ATOM 711 O O . THR A 1 94 ? -13.338 6.542 -6.136 1.00 58.66 94 THR A O 1
ATOM 714 N N . ARG A 1 95 ? -12.527 7.074 -4.097 1.00 56.25 95 ARG A N 1
ATOM 715 C CA . ARG A 1 95 ? -11.601 8.135 -4.546 1.00 56.25 95 ARG A CA 1
ATOM 716 C C . ARG A 1 95 ? -10.385 7.605 -5.295 1.00 56.25 95 ARG A C 1
ATOM 718 O O . ARG A 1 95 ? -9.694 8.356 -5.974 1.00 56.25 95 ARG A O 1
ATOM 725 N N . ILE A 1 96 ? -10.140 6.303 -5.212 1.00 56.59 96 ILE A N 1
ATOM 726 C CA . ILE A 1 96 ? -9.046 5.636 -5.909 1.00 56.59 96 ILE A CA 1
ATOM 727 C C . ILE A 1 96 ? -9.483 5.373 -7.353 1.00 56.59 96 ILE A C 1
ATOM 729 O O . ILE A 1 96 ? -9.920 4.280 -7.707 1.00 56.59 96 ILE A O 1
ATOM 733 N N . GLY A 1 97 ? -9.452 6.430 -8.170 1.00 48.88 97 GLY A N 1
ATOM 734 C CA . GLY A 1 97 ? -9.545 6.359 -9.630 1.00 48.88 97 GLY A CA 1
ATOM 735 C C . GLY A 1 97 ? -10.783 5.667 -10.205 1.00 48.88 97 GLY A C 1
ATOM 736 O O . GLY A 1 97 ? -10.698 5.117 -11.296 1.00 48.88 97 GLY A O 1
ATOM 737 N N . GLY A 1 98 ? -11.915 5.618 -9.488 1.00 48.47 98 GLY A N 1
ATOM 738 C CA . GLY A 1 98 ? -13.150 4.967 -9.953 1.00 48.47 98 GLY A CA 1
ATOM 739 C C . GLY A 1 98 ? -13.037 3.455 -10.196 1.00 48.47 98 GLY A C 1
ATOM 740 O O . GLY A 1 98 ? -14.044 2.794 -10.478 1.00 48.47 98 GLY A O 1
ATOM 741 N N . ASP A 1 99 ? -11.854 2.868 -10.025 1.00 53.91 99 ASP A N 1
ATOM 742 C CA . ASP A 1 99 ? -11.531 1.619 -10.686 1.00 53.91 99 ASP A CA 1
ATOM 743 C C . ASP A 1 99 ? -11.995 0.427 -9.855 1.00 53.91 99 ASP A C 1
ATOM 745 O O . ASP A 1 99 ? -11.654 0.236 -8.682 1.00 53.91 99 ASP A O 1
ATOM 749 N N . ARG A 1 100 ? -12.851 -0.383 -10.471 1.00 55.47 100 ARG A N 1
ATOM 750 C CA . ARG A 1 100 ? -13.395 -1.601 -9.869 1.00 55.47 100 ARG A CA 1
ATOM 751 C C . ARG A 1 100 ? -12.274 -2.568 -9.489 1.00 55.47 100 ARG A C 1
ATOM 753 O O . ARG A 1 100 ? -12.413 -3.271 -8.490 1.00 55.47 100 ARG A O 1
ATOM 760 N N . SER A 1 101 ? -11.180 -2.545 -10.249 1.00 57.09 101 SER A N 1
ATOM 761 C CA . SER A 1 101 ? -10.035 -3.430 -10.081 1.00 57.09 101 SER A CA 1
ATOM 762 C C . SER A 1 101 ? -9.340 -3.253 -8.732 1.00 57.09 101 SER A C 1
ATOM 764 O O . SER A 1 101 ? -9.207 -4.227 -7.998 1.00 57.09 101 SER A O 1
ATOM 766 N N . LEU A 1 102 ? -8.990 -2.027 -8.317 1.00 59.94 102 LEU A N 1
ATOM 767 C CA . LEU A 1 102 ? -8.332 -1.844 -7.018 1.00 59.94 102 LEU A CA 1
ATOM 768 C C . LEU A 1 102 ? -9.269 -2.169 -5.855 1.00 59.94 102 LEU A C 1
ATOM 770 O O . LEU A 1 102 ? -8.833 -2.790 -4.893 1.00 59.94 102 LEU A O 1
ATOM 774 N N . ARG A 1 103 ? -10.571 -1.869 -5.951 1.00 62.97 103 ARG A N 1
ATOM 775 C CA . ARG A 1 103 ? -11.535 -2.352 -4.945 1.00 62.97 103 ARG A CA 1
ATOM 776 C C . ARG A 1 103 ? -11.548 -3.876 -4.874 1.00 62.97 103 ARG A C 1
ATOM 778 O O . ARG A 1 103 ? -11.550 -4.423 -3.780 1.00 62.97 103 ARG A O 1
ATOM 785 N N . GLU A 1 104 ? -11.546 -4.573 -6.006 1.00 64.81 104 GLU A N 1
ATOM 786 C CA . GLU A 1 104 ? -11.482 -6.038 -6.044 1.00 64.81 104 GLU A CA 1
ATOM 787 C C . GLU A 1 104 ? -10.151 -6.578 -5.488 1.00 64.81 104 GLU A C 1
ATOM 789 O O . GLU A 1 104 ? -10.167 -7.521 -4.696 1.00 64.81 104 GLU A O 1
ATOM 794 N N . GLN A 1 105 ? -9.021 -5.936 -5.792 1.00 64.81 105 GLN A N 1
ATOM 795 C CA . GLN A 1 105 ? -7.707 -6.307 -5.262 1.00 64.81 105 GLN A CA 1
ATOM 796 C C . GLN A 1 105 ? -7.604 -6.056 -3.757 1.00 64.81 105 GLN A C 1
ATOM 798 O O . GLN A 1 105 ? -7.226 -6.962 -3.016 1.00 64.81 105 GLN A O 1
ATOM 803 N N . THR A 1 106 ? -8.024 -4.888 -3.267 1.00 60.88 106 THR A N 1
ATOM 804 C CA . THR A 1 106 ? -8.076 -4.576 -1.833 1.00 60.88 106 THR A CA 1
ATOM 805 C C . THR A 1 106 ? -9.011 -5.532 -1.094 1.00 60.88 106 THR A C 1
ATOM 807 O O . THR A 1 106 ? -8.654 -6.009 -0.020 1.00 60.88 106 THR A O 1
ATOM 810 N N . ARG A 1 107 ? -10.161 -5.903 -1.682 1.00 62.16 107 ARG A N 1
ATOM 811 C CA . ARG A 1 107 ? -11.065 -6.931 -1.126 1.00 62.16 107 ARG A CA 1
ATOM 812 C C . ARG A 1 107 ? -10.429 -8.317 -1.065 1.00 62.16 107 ARG A C 1
ATOM 814 O O . ARG A 1 107 ? -10.710 -9.065 -0.132 1.00 62.16 107 ARG A O 1
ATOM 821 N N . SER A 1 108 ? -9.592 -8.667 -2.042 1.00 63.34 108 SER A N 1
ATOM 822 C CA . SER A 1 108 ? -8.820 -9.916 -2.026 1.00 63.34 108 SER A CA 1
ATOM 823 C C . SER A 1 108 ? -7.628 -9.873 -1.057 1.00 63.34 108 SER A C 1
ATOM 825 O O . SER A 1 108 ? -7.123 -10.916 -0.642 1.00 63.34 108 SER A O 1
ATOM 827 N N . GLY A 1 109 ? -7.195 -8.665 -0.686 1.00 69.81 109 GLY A N 1
ATOM 828 C CA . GLY A 1 109 ? -6.073 -8.402 0.199 1.00 69.81 109 GLY A CA 1
ATOM 829 C C . GLY A 1 109 ? -6.365 -8.645 1.680 1.00 69.81 109 GLY A C 1
ATOM 830 O O . GLY A 1 109 ? -7.404 -9.172 2.088 1.00 69.81 109 GLY A O 1
ATOM 831 N N . THR A 1 110 ? -5.392 -8.263 2.510 1.00 77.69 110 THR A N 1
ATOM 832 C CA . THR A 1 110 ? -5.514 -8.292 3.972 1.00 77.69 110 THR A CA 1
ATOM 833 C C . THR A 1 110 ? -5.726 -6.878 4.492 1.00 77.69 110 THR A C 1
ATOM 835 O O . THR A 1 110 ? -4.893 -6.005 4.269 1.00 77.69 110 THR A O 1
ATOM 838 N N . GLY A 1 111 ? -6.832 -6.663 5.197 1.00 79.00 111 GLY A N 1
ATOM 839 C CA . GLY A 1 111 ? -7.155 -5.412 5.873 1.00 79.00 111 GLY A CA 1
ATOM 840 C C . GLY A 1 111 ? -6.889 -5.526 7.366 1.00 79.00 111 GLY A C 1
ATOM 841 O O . GLY A 1 111 ? -7.176 -6.555 7.978 1.00 79.00 111 GLY A O 1
ATOM 842 N N . ILE A 1 112 ? -6.362 -4.465 7.966 1.00 83.56 112 ILE A N 1
ATOM 843 C CA . ILE A 1 112 ? -6.238 -4.348 9.418 1.00 83.56 112 ILE A CA 1
ATOM 844 C C . ILE A 1 112 ? -7.113 -3.186 9.859 1.00 83.56 112 ILE A C 1
ATOM 846 O O . ILE A 1 112 ? -6.875 -2.044 9.481 1.00 83.56 112 ILE A O 1
ATOM 850 N N . MET A 1 113 ? -8.106 -3.482 10.690 1.00 82.00 113 MET A N 1
ATOM 851 C CA . MET A 1 113 ? -8.984 -2.477 11.269 1.00 82.00 113 MET A CA 1
ATOM 852 C C . MET A 1 113 ? -8.757 -2.407 12.774 1.00 82.00 113 MET A C 1
ATOM 854 O O . MET A 1 113 ? -9.173 -3.292 13.522 1.00 82.00 113 MET A O 1
ATOM 858 N N . LEU A 1 114 ? -8.082 -1.357 13.236 1.00 84.94 114 LEU A N 1
ATOM 859 C CA . LEU A 1 114 ? -7.910 -1.108 14.667 1.00 84.94 114 LEU A CA 1
ATOM 860 C C . LEU A 1 114 ? -9.233 -0.676 15.313 1.00 84.94 114 LEU A C 1
ATOM 862 O O . LEU A 1 114 ? -10.171 -0.277 14.627 1.00 84.94 114 LEU A O 1
ATOM 866 N N . ARG A 1 115 ? -9.317 -0.769 16.646 1.00 83.12 115 ARG A N 1
ATOM 867 C CA . ARG A 1 115 ? -10.504 -0.380 17.423 1.00 83.12 115 ARG A CA 1
ATOM 868 C C . ARG A 1 115 ? -11.015 1.007 17.011 1.00 83.12 115 ARG A C 1
ATOM 870 O O . ARG A 1 115 ? -10.382 2.017 17.320 1.00 83.12 115 ARG A O 1
ATOM 877 N N . THR A 1 116 ? -12.210 1.039 16.435 1.00 71.12 116 THR A N 1
ATOM 878 C CA . THR A 1 116 ? -12.984 2.251 16.169 1.00 71.12 116 THR A CA 1
ATOM 879 C C . THR A 1 116 ? -13.947 2.543 17.320 1.00 71.12 116 THR A C 1
ATOM 881 O O . THR A 1 116 ? -14.311 1.667 18.106 1.00 71.12 116 THR A O 1
ATOM 884 N N . VAL A 1 117 ? -14.325 3.813 17.467 1.00 61.72 117 VAL A N 1
ATOM 885 C CA . VAL A 1 117 ? -15.192 4.298 18.558 1.00 61.72 117 VAL A CA 1
ATOM 886 C C . VAL A 1 117 ? -16.670 4.405 18.158 1.00 61.72 117 VAL A C 1
ATOM 888 O O . VAL A 1 117 ? -17.500 4.707 19.013 1.00 61.72 117 VAL A O 1
ATOM 891 N N . SER A 1 118 ? -17.035 4.133 16.899 1.00 55.00 118 SER A N 1
ATOM 892 C CA . SER A 1 118 ? -18.418 4.257 16.417 1.00 55.00 118 SER A CA 1
ATOM 893 C C . SER A 1 118 ? -18.794 3.186 15.383 1.00 55.00 118 SER A C 1
ATOM 895 O O . SER A 1 118 ? -18.092 2.978 14.397 1.00 55.00 118 SER A O 1
ATOM 897 N N . GLY A 1 119 ? -19.958 2.548 15.556 1.00 51.81 119 GLY A N 1
ATOM 898 C CA . GLY A 1 119 ? -20.462 1.505 14.642 1.00 51.81 119 GLY A CA 1
ATOM 899 C C . GLY A 1 119 ? -20.841 1.993 13.233 1.00 51.81 119 GLY A C 1
ATOM 900 O O . GLY A 1 119 ? -21.131 1.180 12.363 1.00 51.81 119 GLY A O 1
ATOM 901 N N . ILE A 1 120 ? -20.828 3.311 12.985 1.00 46.28 120 ILE A N 1
ATOM 902 C CA . ILE A 1 120 ? -21.026 3.904 11.648 1.00 46.28 120 ILE A CA 1
ATOM 903 C C . ILE A 1 120 ? -19.751 3.756 10.796 1.00 46.28 120 ILE A C 1
ATOM 905 O O . ILE A 1 120 ? -19.842 3.590 9.582 1.00 46.28 120 ILE A O 1
ATOM 909 N N . SER A 1 121 ? -18.577 3.717 11.436 1.00 53.78 121 SER A N 1
ATOM 910 C CA . SER A 1 121 ? -17.289 3.531 10.758 1.00 53.78 121 SER A CA 1
ATOM 911 C C . SER A 1 121 ? -17.069 2.102 10.255 1.00 53.78 121 SER A C 1
ATOM 913 O O . SER A 1 121 ? -16.312 1.914 9.311 1.00 53.78 121 SER A O 1
ATOM 915 N N . ASP A 1 122 ? -17.772 1.103 10.801 1.00 55.09 122 ASP A N 1
ATOM 916 C CA . ASP A 1 122 ? -17.524 -0.304 10.471 1.00 55.09 122 ASP A CA 1
ATOM 917 C C . ASP A 1 122 ? -17.894 -0.648 9.029 1.00 55.09 122 ASP A C 1
ATOM 919 O O . ASP A 1 122 ? -17.141 -1.352 8.375 1.00 55.09 122 ASP A O 1
ATOM 923 N N . ARG A 1 123 ? -18.996 -0.128 8.471 1.00 58.62 123 ARG A N 1
ATOM 924 C CA . ARG A 1 123 ? -19.347 -0.412 7.062 1.00 58.62 123 ARG A CA 1
ATOM 925 C C . ARG A 1 123 ? -18.476 0.336 6.056 1.00 58.62 123 ARG A C 1
ATOM 927 O O . ARG A 1 123 ? -18.185 -0.220 5.006 1.00 58.62 123 ARG A O 1
ATOM 934 N N . GLN A 1 124 ? -18.080 1.568 6.373 1.00 57.97 124 GLN A N 1
ATOM 935 C CA . GLN A 1 124 ? -17.219 2.378 5.504 1.00 57.97 124 GLN A CA 1
ATOM 936 C C . GLN A 1 124 ? -15.767 1.887 5.541 1.00 57.97 124 GLN A C 1
ATOM 938 O O . GLN A 1 124 ? -15.139 1.753 4.502 1.00 57.97 124 GLN A O 1
ATOM 943 N N . ALA A 1 125 ? -15.248 1.536 6.719 1.00 56.44 125 ALA A N 1
ATOM 944 C CA . ALA A 1 125 ? -13.879 1.047 6.873 1.00 56.44 125 ALA A CA 1
ATOM 945 C C . ALA A 1 125 ? -13.682 -0.392 6.366 1.00 56.44 125 ALA A C 1
ATOM 947 O O . ALA A 1 125 ? -12.551 -0.805 6.129 1.00 56.44 125 ALA A O 1
ATOM 948 N N . THR A 1 126 ? -14.763 -1.166 6.214 1.00 60.41 126 THR A N 1
ATOM 949 C CA . THR A 1 126 ? -14.703 -2.571 5.779 1.00 60.41 126 THR A CA 1
ATOM 950 C C . THR A 1 126 ? -15.277 -2.812 4.389 1.00 60.41 126 THR A C 1
ATOM 952 O O . THR A 1 126 ? -15.514 -3.967 4.040 1.00 60.41 126 THR A O 1
ATOM 955 N N . GLU A 1 127 ? -15.526 -1.757 3.605 1.00 60.75 127 GLU A N 1
ATOM 956 C CA . GLU A 1 127 ? -16.300 -1.776 2.358 1.00 60.75 127 GLU A CA 1
ATOM 957 C C . GLU A 1 127 ? -15.935 -2.948 1.415 1.00 60.75 127 GLU A C 1
ATOM 959 O O . GLU A 1 127 ? -15.001 -2.906 0.613 1.00 60.75 127 GLU A O 1
ATOM 964 N N . GLY A 1 128 ? -16.713 -4.033 1.505 1.00 59.03 128 GLY A N 1
ATOM 965 C CA . GLY A 1 128 ? -16.551 -5.259 0.716 1.00 59.03 128 GLY A CA 1
ATOM 966 C C . GLY A 1 128 ? -15.465 -6.240 1.182 1.00 59.03 128 GLY A C 1
ATOM 967 O O 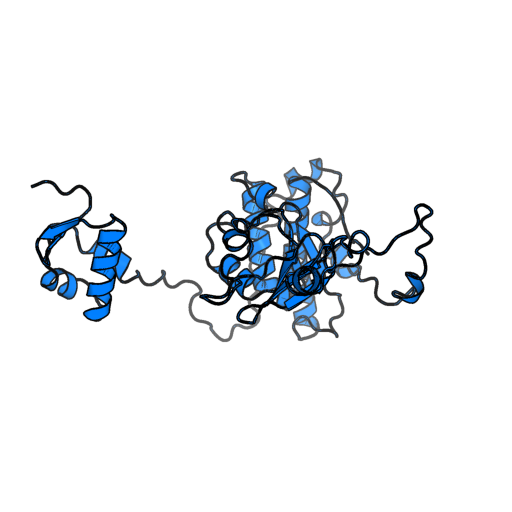. GLY A 1 128 ? -15.288 -7.268 0.534 1.00 59.03 128 GLY A O 1
ATOM 968 N N . MET A 1 129 ? -14.749 -5.962 2.275 1.00 65.00 129 MET A N 1
ATOM 969 C CA . MET A 1 129 ? -13.798 -6.896 2.899 1.00 65.00 129 MET A CA 1
ATOM 970 C C . MET A 1 129 ? -14.489 -7.91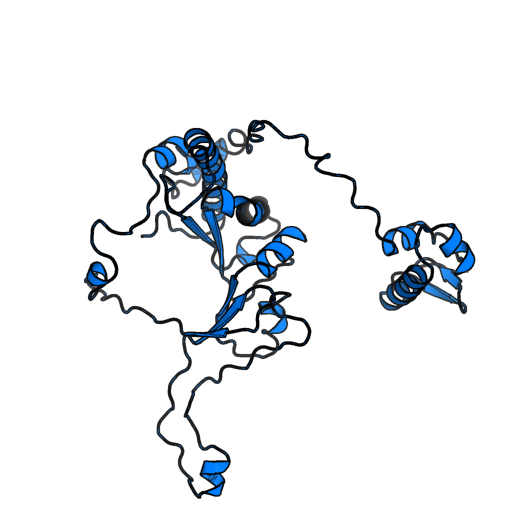9 3.809 1.00 65.00 129 MET A C 1
ATOM 972 O O . MET A 1 129 ? -13.946 -8.995 4.059 1.00 65.00 129 MET A O 1
ATOM 976 N N . LEU A 1 130 ? -15.682 -7.590 4.315 1.00 68.31 130 LEU A N 1
ATOM 977 C CA . LEU A 1 130 ? -16.514 -8.517 5.079 1.00 68.31 130 LEU A CA 1
ATOM 978 C C . LEU A 1 130 ? -17.422 -9.340 4.158 1.00 68.31 130 LEU A C 1
ATOM 980 O O . LEU A 1 130 ? -17.976 -8.788 3.203 1.00 68.31 130 LEU A O 1
ATOM 984 N N . PRO A 1 131 ? -17.650 -10.629 4.469 1.00 66.25 131 PRO A N 1
ATOM 985 C CA . PRO A 1 131 ? -18.716 -11.394 3.835 1.00 66.25 131 PRO A CA 1
ATOM 986 C C . PRO A 1 131 ? -20.086 -10.734 4.055 1.00 66.25 131 PRO A C 1
ATOM 988 O O . PRO A 1 131 ? -20.324 -10.094 5.084 1.00 66.25 131 PRO A O 1
ATOM 991 N N . GLU A 1 132 ? -21.012 -10.918 3.110 1.00 66.75 132 GLU A N 1
ATOM 992 C CA . GLU A 1 132 ? -22.376 -10.400 3.248 1.00 66.75 132 GLU A CA 1
ATOM 993 C C . GLU A 1 132 ? -23.027 -10.881 4.556 1.00 66.75 132 GLU A C 1
ATOM 995 O O . GLU A 1 132 ? -22.963 -12.057 4.916 1.00 66.75 132 GLU A O 1
ATOM 1000 N N . GLY A 1 133 ? -23.647 -9.953 5.288 1.00 68.12 133 GLY A N 1
ATOM 1001 C CA . GLY A 1 133 ? -24.312 -10.241 6.563 1.00 68.12 133 GLY A CA 1
ATOM 1002 C C . GLY A 1 133 ? -23.382 -10.380 7.775 1.00 68.12 133 GLY A C 1
ATOM 1003 O O . GLY A 1 133 ? -23.881 -10.538 8.888 1.00 68.12 133 GLY A O 1
ATOM 1004 N N . VAL A 1 134 ? -22.060 -10.278 7.605 1.00 70.50 134 VAL A N 1
ATOM 1005 C CA . VAL A 1 134 ? -21.101 -10.288 8.719 1.00 70.50 134 VAL A CA 1
ATOM 1006 C C . VAL A 1 134 ? -20.836 -8.860 9.193 1.00 70.50 134 VAL A C 1
ATOM 1008 O O . VAL A 1 134 ? -20.514 -7.978 8.403 1.00 70.50 134 VAL A O 1
ATOM 1011 N N . SER A 1 135 ? -20.948 -8.633 10.502 1.00 72.81 135 SER A N 1
ATOM 1012 C CA . SER A 1 135 ? -20.544 -7.389 11.164 1.00 72.81 135 SER A CA 1
ATOM 1013 C C . SER A 1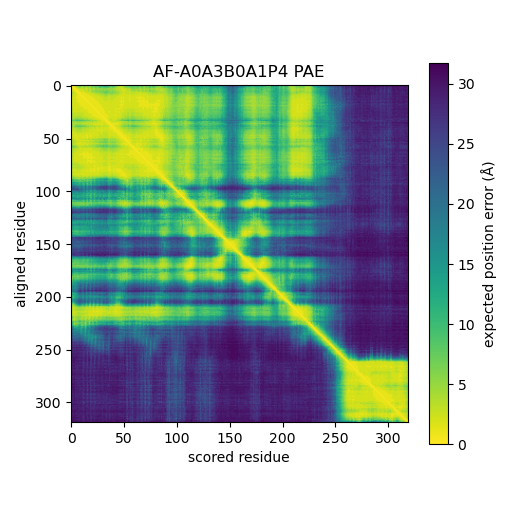 135 ? -19.333 -7.627 12.057 1.00 72.81 135 SER A C 1
ATOM 1015 O O . SER A 1 135 ? -19.206 -8.696 12.659 1.00 72.81 135 SER A O 1
ATOM 1017 N N . LEU A 1 136 ? -18.477 -6.617 12.204 1.00 75.94 136 LEU A N 1
ATOM 1018 C CA . LEU A 1 136 ? -17.407 -6.666 13.194 1.00 75.94 136 LEU A CA 1
ATOM 1019 C C . LEU A 1 136 ? -17.959 -6.582 14.613 1.00 75.94 136 LEU A C 1
ATOM 1021 O O . LEU A 1 136 ? -18.930 -5.878 14.889 1.00 75.94 136 LEU A O 1
ATOM 1025 N N . ALA A 1 137 ? -17.327 -7.320 15.521 1.00 78.44 137 ALA A N 1
ATOM 1026 C CA . ALA A 1 137 ? -17.630 -7.211 16.935 1.00 78.44 137 ALA A CA 1
ATOM 1027 C C . ALA A 1 137 ? -17.026 -5.911 17.475 1.00 78.44 137 ALA A C 1
ATOM 1029 O O . ALA A 1 137 ? -15.844 -5.635 17.280 1.00 78.44 137 ALA A O 1
ATOM 1030 N N . THR A 1 138 ? -17.809 -5.112 18.196 1.00 79.31 138 THR A N 1
ATOM 1031 C CA . THR A 1 138 ? -17.274 -3.907 18.835 1.00 79.31 138 THR A CA 1
ATOM 1032 C C . THR A 1 138 ? -16.224 -4.287 19.878 1.00 79.31 138 THR A C 1
ATOM 1034 O O . THR A 1 138 ? -16.502 -5.038 20.814 1.00 79.31 138 THR A O 1
ATOM 1037 N N . ILE A 1 139 ? -15.019 -3.730 19.750 1.00 83.56 139 ILE A N 1
ATOM 1038 C CA . ILE A 1 139 ? -13.962 -3.900 20.749 1.00 83.56 139 ILE A CA 1
ATOM 1039 C C . ILE A 1 139 ? -14.195 -2.863 21.862 1.00 83.56 139 ILE A C 1
ATOM 1041 O O . ILE A 1 139 ? -14.042 -1.665 21.610 1.00 83.56 139 ILE A O 1
ATOM 1045 N N . PRO A 1 140 ? -14.553 -3.276 23.095 1.00 79.88 140 PRO A N 1
ATOM 1046 C CA . PRO A 1 140 ? -14.821 -2.340 24.186 1.00 79.88 140 PRO A CA 1
ATOM 1047 C C . PRO A 1 140 ? -13.557 -1.564 24.548 1.00 79.88 140 PRO A C 1
ATOM 1049 O O . PRO A 1 140 ? -12.454 -2.041 24.309 1.00 79.88 140 PRO A O 1
ATOM 1052 N N . THR A 1 141 ? -13.679 -0.392 25.173 1.00 80.12 141 THR A N 1
ATOM 1053 C CA . THR A 1 141 ? -12.508 0.415 25.568 1.00 80.12 141 THR A CA 1
ATOM 1054 C C . THR A 1 141 ? -11.619 -0.267 26.609 1.00 80.12 141 THR A C 1
ATOM 1056 O O . THR A 1 141 ? -10.415 -0.003 26.676 1.00 80.12 141 THR A O 1
ATOM 1059 N N . VAL A 1 142 ? -12.218 -1.152 27.404 1.00 78.81 142 VAL A N 1
ATOM 1060 C CA . VAL A 1 142 ? -11.603 -1.875 28.511 1.00 78.81 142 VAL A CA 1
ATOM 1061 C C . VAL A 1 142 ? -12.201 -3.283 28.567 1.00 78.81 142 VAL A C 1
ATOM 1063 O O . VAL A 1 142 ? -13.414 -3.437 28.444 1.00 78.81 142 VAL A O 1
ATOM 1066 N N . ILE A 1 143 ? -11.372 -4.305 28.781 1.00 76.25 143 ILE A N 1
ATOM 1067 C CA . ILE A 1 143 ? -11.814 -5.681 29.063 1.00 76.25 143 ILE A CA 1
ATOM 1068 C C . ILE A 1 143 ? -11.655 -5.955 30.559 1.00 76.25 143 ILE A C 1
ATOM 1070 O O . ILE A 1 143 ? -10.653 -5.580 31.166 1.00 76.25 143 ILE A O 1
ATOM 1074 N N . GLY A 1 144 ? -12.657 -6.599 31.163 1.00 70.25 144 GLY A N 1
ATOM 1075 C CA . GLY A 1 144 ? -12.653 -6.910 32.597 1.00 70.25 144 GLY A CA 1
ATOM 1076 C C . GLY A 1 144 ? -12.795 -5.681 33.503 1.00 70.25 144 GLY A C 1
ATOM 1077 O O . GLY A 1 144 ? -12.499 -5.761 34.690 1.00 70.25 144 GLY A O 1
ATOM 1078 N N . GLY A 1 145 ? -13.213 -4.537 32.948 1.00 63.44 145 GLY A N 1
ATOM 1079 C CA . GLY A 1 145 ? -13.548 -3.332 33.702 1.00 63.44 145 GLY A CA 1
ATOM 1080 C C . GLY A 1 145 ? -15.058 -3.215 33.878 1.00 63.44 145 GLY A C 1
ATOM 1081 O O . GLY A 1 145 ? -15.794 -3.257 32.897 1.00 63.44 145 GLY A O 1
ATOM 1082 N N . GLY A 1 146 ? -15.515 -3.037 35.117 1.00 65.56 146 GLY A N 1
ATOM 1083 C CA . GLY A 1 146 ? -16.941 -2.943 35.441 1.00 65.56 146 GLY A CA 1
ATOM 1084 C C . GLY A 1 146 ? -17.495 -4.200 36.113 1.00 65.56 146 GLY A C 1
ATOM 1085 O O . GLY A 1 146 ? -16.804 -5.199 36.266 1.00 65.56 146 GLY A O 1
ATOM 1086 N N . LEU A 1 147 ? -18.751 -4.117 36.548 1.00 65.62 147 LEU A N 1
ATOM 1087 C CA . LEU A 1 147 ? -19.509 -5.246 37.091 1.00 65.62 147 LEU A CA 1
ATOM 1088 C C . LEU A 1 147 ? -20.356 -5.852 35.975 1.00 65.62 147 LEU A C 1
ATOM 1090 O O . LEU A 1 147 ? -21.165 -5.133 35.377 1.00 65.62 147 LEU A O 1
ATOM 1094 N N . THR A 1 148 ? -20.214 -7.151 35.722 1.00 70.44 148 THR A N 1
ATOM 1095 C CA . THR A 1 148 ? -21.136 -7.887 34.848 1.00 70.44 148 THR A CA 1
ATOM 1096 C C . THR A 1 148 ? -22.531 -7.987 35.484 1.00 70.44 148 THR A C 1
ATOM 1098 O O . THR A 1 148 ? -22.720 -7.704 36.670 1.00 70.44 148 THR A O 1
ATOM 1101 N N . LEU A 1 149 ? -23.542 -8.395 34.707 1.00 72.88 149 LEU A N 1
ATOM 1102 C CA . LEU A 1 149 ? -24.875 -8.673 35.257 1.00 72.88 149 LEU A CA 1
ATOM 1103 C C . LEU A 1 149 ? -24.817 -9.786 36.315 1.00 72.88 149 LEU A C 1
ATOM 1105 O O . LEU A 1 149 ? -25.439 -9.652 37.364 1.00 72.88 149 LEU A O 1
ATOM 1109 N N . ALA A 1 150 ? -24.019 -10.831 36.075 1.00 77.06 150 ALA A N 1
ATOM 1110 C CA . ALA A 1 150 ? -23.786 -11.902 37.040 1.00 77.06 150 ALA A CA 1
ATOM 1111 C C . ALA A 1 150 ? -23.122 -11.377 38.324 1.00 77.06 150 ALA A C 1
ATOM 1113 O O . ALA A 1 150 ? -23.554 -11.730 39.416 1.00 77.06 150 ALA A O 1
ATOM 1114 N N . ASP A 1 151 ? -22.146 -10.469 38.217 1.00 77.19 151 ASP A N 1
ATOM 1115 C CA . ASP A 1 151 ? -21.511 -9.846 39.388 1.00 77.19 151 ASP A CA 1
ATOM 1116 C C . ASP A 1 151 ? -22.521 -9.054 40.224 1.00 77.19 151 ASP A C 1
ATOM 1118 O O . ASP A 1 151 ? -22.544 -9.162 41.450 1.00 77.19 151 ASP A O 1
ATOM 1122 N N . ARG A 1 152 ? -23.409 -8.300 39.564 1.00 78.44 152 ARG A N 1
ATOM 1123 C CA . ARG A 1 152 ? -24.482 -7.549 40.235 1.00 78.44 152 ARG A CA 1
ATOM 1124 C C . ARG A 1 152 ? -25.503 -8.475 40.889 1.00 78.44 152 ARG A C 1
ATOM 1126 O O . ARG A 1 152 ? -25.928 -8.204 42.008 1.00 78.44 152 ARG A O 1
ATOM 1133 N N . MET A 1 153 ? -25.873 -9.565 40.216 1.00 83.69 153 MET A N 1
ATOM 1134 C CA . MET A 1 153 ? -26.753 -10.596 40.775 1.00 83.69 153 MET A CA 1
ATOM 1135 C C . MET A 1 153 ? -26.118 -11.299 41.982 1.00 83.69 153 MET A C 1
ATOM 1137 O O . MET A 1 153 ? -26.828 -11.658 42.914 1.00 83.69 153 MET A O 1
ATOM 1141 N N . ASN A 1 154 ? -24.789 -11.412 42.008 1.00 85.06 154 ASN A N 1
ATOM 1142 C CA . ASN A 1 154 ? -24.014 -11.948 43.127 1.00 85.06 154 ASN A CA 1
ATOM 1143 C C . ASN A 1 154 ? -23.668 -10.892 44.199 1.00 85.06 154 ASN A C 1
ATOM 1145 O O . ASN A 1 154 ? -22.839 -11.143 45.071 1.00 85.06 154 ASN A O 1
ATOM 1149 N N . GLY A 1 155 ? -24.289 -9.708 44.154 1.00 81.75 155 GLY A N 1
ATOM 1150 C CA . GLY A 1 155 ? -24.161 -8.685 45.195 1.00 81.75 155 GLY A CA 1
ATOM 1151 C C . GLY A 1 155 ? -22.868 -7.865 45.154 1.00 81.75 155 GLY A C 1
ATOM 1152 O O . GLY A 1 155 ? -22.609 -7.090 46.076 1.00 81.75 155 GLY A O 1
ATOM 1153 N N . LEU A 1 156 ? -22.057 -7.978 44.098 1.00 76.44 156 LEU A N 1
ATOM 1154 C CA . LEU A 1 156 ? -20.893 -7.114 43.919 1.00 76.44 156 LEU A CA 1
ATOM 1155 C C . LEU A 1 156 ? -21.358 -5.703 43.531 1.00 76.44 156 LEU A C 1
ATOM 1157 O O . LEU A 1 156 ? -22.028 -5.497 42.520 1.00 76.44 156 LEU A O 1
ATOM 1161 N N . THR A 1 157 ? -20.993 -4.715 44.351 1.00 72.44 157 THR A N 1
ATOM 1162 C CA . THR A 1 157 ? -21.389 -3.298 44.199 1.00 72.44 157 THR A CA 1
ATOM 1163 C C . THR A 1 157 ? -20.240 -2.385 43.779 1.00 72.44 157 THR A C 1
ATOM 1165 O O . THR A 1 157 ? -20.467 -1.242 43.383 1.00 72.44 157 THR A O 1
ATOM 1168 N N . LYS A 1 158 ? -19.002 -2.888 43.811 1.00 63.09 158 LYS A N 1
ATOM 1169 C CA . LYS A 1 158 ? -17.807 -2.184 43.340 1.00 63.09 158 LYS A CA 1
ATOM 1170 C C . LYS A 1 158 ? -17.146 -2.979 42.228 1.00 63.09 158 LYS A C 1
ATOM 1172 O O . LYS A 1 158 ? -16.794 -4.137 42.426 1.00 63.09 158 LYS A O 1
ATOM 1177 N N . ALA A 1 159 ? -16.971 -2.340 41.076 1.00 60.22 159 ALA A N 1
ATOM 1178 C CA . ALA A 1 159 ? -16.189 -2.913 39.992 1.00 60.22 159 ALA A CA 1
ATOM 1179 C C . ALA A 1 159 ? -14.734 -3.125 40.452 1.00 60.22 159 ALA A C 1
ATOM 1181 O O . ALA A 1 159 ? -14.200 -2.253 41.150 1.00 60.22 159 ALA A O 1
ATOM 1182 N N . PRO A 1 160 ? -14.081 -4.235 40.064 1.00 56.25 160 PRO A N 1
ATOM 1183 C CA . PRO A 1 160 ? -12.638 -4.366 40.223 1.00 56.25 160 PRO A CA 1
ATOM 1184 C C . PRO A 1 160 ? -11.912 -3.209 39.514 1.00 56.25 160 PRO A C 1
ATOM 1186 O O . PRO A 1 160 ? -12.487 -2.527 38.657 1.00 56.25 160 PRO A O 1
ATOM 1189 N N . ALA A 1 161 ? -10.663 -2.952 39.929 1.00 56.84 161 ALA A N 1
ATOM 1190 C CA . ALA A 1 161 ? -9.824 -1.863 39.425 1.00 56.84 161 ALA A CA 1
ATOM 1191 C C . ALA A 1 161 ? -9.866 -1.765 37.890 1.00 56.84 161 ALA A C 1
ATOM 1193 O O . ALA A 1 161 ? -10.054 -2.777 37.219 1.00 56.84 161 ALA A O 1
ATOM 1194 N N . ARG A 1 162 ? -9.700 -0.535 37.365 1.00 63.94 162 ARG A N 1
ATOM 1195 C CA . ARG A 1 162 ? -9.713 -0.176 35.931 1.00 63.94 162 ARG A CA 1
ATOM 1196 C C . ARG A 1 162 ? -9.228 -1.365 35.090 1.00 63.94 162 ARG A C 1
ATOM 1198 O O . ARG A 1 162 ? -8.060 -1.728 35.190 1.00 63.94 162 ARG A O 1
ATOM 1205 N N . GLY A 1 163 ? -10.141 -2.000 34.350 1.00 67.81 163 GLY A N 1
ATOM 1206 C CA . GLY A 1 163 ? -9.822 -3.216 33.601 1.00 67.81 163 GLY A CA 1
ATOM 1207 C C . GLY A 1 163 ? -8.693 -3.002 32.587 1.00 67.81 163 GLY A C 1
ATOM 1208 O O . GLY A 1 163 ? -8.210 -1.885 32.375 1.00 67.81 163 GLY A O 1
ATOM 1209 N N . ALA A 1 164 ? -8.290 -4.071 31.908 1.00 75.69 164 ALA A N 1
ATOM 1210 C CA . ALA A 1 164 ? -7.209 -4.001 30.937 1.00 75.69 164 ALA A CA 1
ATOM 1211 C C . ALA A 1 164 ? -7.615 -3.161 29.716 1.00 75.69 164 ALA A C 1
ATOM 1213 O O . ALA A 1 164 ? -8.657 -3.400 29.099 1.00 75.69 164 ALA A O 1
ATOM 1214 N N . SER A 1 165 ? -6.771 -2.196 29.341 1.00 80.38 165 SER A N 1
ATOM 1215 C CA . SER A 1 165 ? -6.969 -1.422 28.113 1.00 80.38 165 SER A CA 1
ATOM 1216 C C . SER A 1 165 ? -6.975 -2.337 26.884 1.00 80.38 165 SER A C 1
ATOM 1218 O O . SER A 1 165 ? -6.197 -3.292 26.786 1.00 80.38 165 SER A O 1
ATOM 1220 N N . THR A 1 166 ? -7.837 -2.014 25.924 1.00 83.50 166 THR A N 1
ATOM 1221 C CA . THR A 1 166 ? -7.867 -2.644 24.596 1.00 83.50 166 THR A CA 1
ATOM 1222 C C . THR A 1 166 ? -7.143 -1.824 23.532 1.00 83.50 166 THR A C 1
ATOM 1224 O O . THR A 1 166 ? -7.303 -2.083 22.341 1.00 83.50 166 THR A O 1
ATOM 1227 N N . SER A 1 167 ? -6.346 -0.825 23.925 1.00 82.19 167 SER A N 1
ATOM 1228 C CA . SER A 1 167 ? -5.479 -0.105 22.987 1.00 82.19 167 SER A CA 1
ATOM 1229 C C . SER A 1 167 ? -4.629 -1.082 22.164 1.00 82.19 167 SER A C 1
ATOM 1231 O O . SER A 1 167 ? -4.131 -2.078 22.690 1.00 82.19 167 SER A O 1
ATOM 1233 N N . GLY A 1 168 ? -4.495 -0.806 20.867 1.00 82.75 168 GLY A N 1
ATOM 1234 C CA . GLY A 1 168 ? -3.798 -1.681 19.922 1.00 82.75 168 GLY A CA 1
ATOM 1235 C C . GLY A 1 168 ? -4.599 -2.907 19.477 1.00 82.75 168 GLY A C 1
ATOM 1236 O O . GLY A 1 168 ? -4.152 -3.611 18.580 1.00 82.75 168 GLY A O 1
ATOM 1237 N N . MET A 1 169 ? -5.777 -3.187 20.045 1.00 89.25 169 MET A N 1
ATOM 1238 C CA . MET A 1 169 ? -6.632 -4.259 19.531 1.00 89.25 169 MET A CA 1
ATOM 1239 C C . MET A 1 169 ? -7.315 -3.856 18.222 1.00 89.25 169 MET A C 1
ATOM 1241 O O . MET A 1 169 ? -7.640 -2.687 18.009 1.00 89.25 169 MET A O 1
ATOM 1245 N N . GLY A 1 170 ? -7.553 -4.844 17.368 1.00 88.75 170 GLY A N 1
ATOM 1246 C CA . GLY A 1 170 ? -8.202 -4.672 16.076 1.00 88.75 170 GLY A CA 1
ATOM 1247 C C . GLY A 1 170 ? -8.672 -5.996 15.490 1.00 88.75 170 GLY A C 1
ATOM 1248 O O . GLY A 1 170 ? -8.608 -7.036 16.148 1.00 88.75 170 GLY A O 1
ATOM 1249 N N . HIS A 1 171 ? -9.099 -5.946 14.237 1.00 86.94 171 HIS A N 1
ATOM 1250 C CA . HIS A 1 171 ? -9.484 -7.089 13.429 1.00 86.94 171 HIS A CA 1
ATOM 1251 C C . HIS A 1 171 ? -8.571 -7.205 12.212 1.00 86.94 171 HIS A C 1
ATOM 1253 O O . HIS A 1 171 ? -8.260 -6.210 11.561 1.00 86.94 171 HIS A O 1
ATOM 1259 N N . VAL A 1 172 ? -8.192 -8.434 11.889 1.00 87.19 172 VAL A N 1
ATOM 1260 C CA . VAL A 1 172 ? -7.626 -8.820 10.602 1.00 87.19 172 VAL A CA 1
ATOM 1261 C C . VAL A 1 172 ? -8.771 -9.300 9.724 1.00 87.19 172 VAL A C 1
ATOM 1263 O O . VAL A 1 172 ? -9.526 -10.202 10.102 1.00 87.19 172 VAL A O 1
ATOM 1266 N N . LEU A 1 173 ? -8.885 -8.676 8.561 1.00 82.88 173 LEU A N 1
ATOM 1267 C CA . LEU A 1 173 ? -9.840 -8.979 7.510 1.00 82.88 173 LEU A CA 1
ATOM 1268 C C . LEU A 1 173 ? -9.059 -9.636 6.380 1.00 82.88 173 LEU A C 1
ATOM 1270 O O . LEU A 1 173 ? -8.085 -9.074 5.891 1.00 82.88 173 LEU A O 1
ATOM 1274 N N . THR A 1 174 ? -9.463 -10.825 5.969 1.00 76.62 174 THR A N 1
ATOM 1275 C CA . THR A 1 174 ? -8.860 -11.520 4.828 1.00 76.62 174 THR A CA 1
ATOM 1276 C C . THR A 1 174 ? -10.001 -11.917 3.915 1.00 76.62 174 THR A C 1
ATOM 1278 O O . THR A 1 174 ? -10.981 -12.476 4.410 1.00 76.62 174 THR A O 1
ATOM 1281 N N . GLY A 1 175 ? -9.903 -11.601 2.621 1.00 66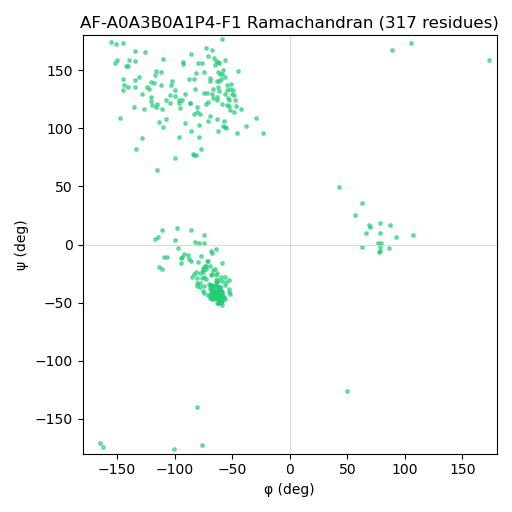.00 175 GLY A N 1
ATOM 1282 C CA . GLY A 1 175 ? -11.002 -11.748 1.664 1.00 66.00 175 GLY A CA 1
ATOM 1283 C C . GLY A 1 175 ? -11.788 -13.056 1.821 1.00 66.00 175 GLY A C 1
ATOM 1284 O O . GLY A 1 175 ? -11.242 -14.148 1.673 1.00 66.00 175 GLY A O 1
ATOM 1285 N N . GLY A 1 176 ? -13.076 -12.939 2.160 1.00 63.19 176 GLY A N 1
ATOM 1286 C CA . GLY A 1 176 ? -14.009 -14.065 2.305 1.00 63.19 176 GLY A CA 1
ATOM 1287 C C . GLY A 1 176 ? -13.910 -14.874 3.607 1.00 63.19 176 GLY A C 1
ATOM 1288 O O . GLY A 1 176 ? -14.752 -15.742 3.837 1.00 63.19 176 GLY A O 1
ATOM 1289 N N . ALA A 1 177 ? -12.935 -14.605 4.479 1.00 70.12 177 ALA A N 1
ATOM 1290 C CA . ALA A 1 177 ? -12.795 -15.275 5.768 1.00 70.12 177 ALA A CA 1
ATOM 1291 C C . ALA A 1 177 ? -13.500 -14.512 6.901 1.00 70.12 177 ALA A C 1
ATOM 1293 O O . ALA A 1 177 ? -13.704 -13.299 6.847 1.00 70.12 177 ALA A O 1
ATOM 1294 N N . ALA A 1 178 ? -13.839 -15.234 7.974 1.00 75.19 178 ALA A N 1
ATOM 1295 C CA . ALA A 1 178 ? -14.328 -14.608 9.195 1.00 75.19 178 ALA A CA 1
ATOM 1296 C C . ALA A 1 178 ? -13.243 -13.685 9.798 1.00 75.19 178 ALA A C 1
ATOM 1298 O O . ALA A 1 178 ? -12.085 -14.111 9.901 1.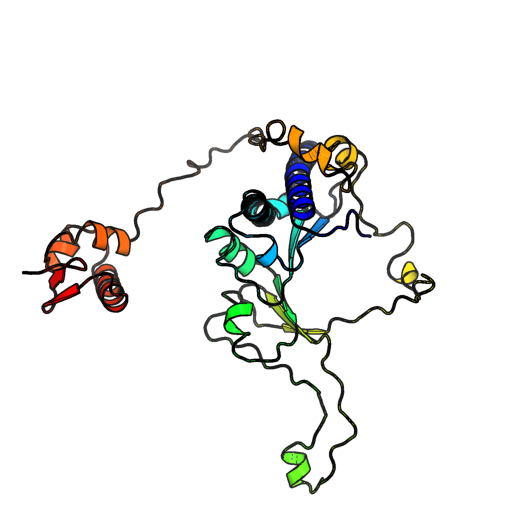00 75.19 178 ALA A O 1
ATOM 1299 N N . PRO A 1 179 ? -13.600 -12.462 10.234 1.00 81.69 179 PRO A N 1
ATOM 1300 C CA . PRO A 1 179 ? -12.675 -11.540 10.887 1.00 81.69 179 PRO A CA 1
ATOM 1301 C C . PRO A 1 179 ? -11.985 -12.172 12.093 1.00 81.69 179 PRO A C 1
ATOM 1303 O O . PRO A 1 179 ? -12.624 -12.839 12.910 1.00 81.69 179 PRO A O 1
ATOM 1306 N N . ARG A 1 180 ? -10.678 -11.939 12.235 1.00 86.81 180 ARG A N 1
ATOM 1307 C CA . ARG A 1 180 ? -9.887 -12.441 13.369 1.00 86.81 180 ARG A CA 1
ATOM 1308 C C . ARG A 1 180 ? -9.436 -11.298 14.255 1.00 86.81 180 ARG A C 1
ATOM 1310 O O . ARG A 1 180 ? -8.967 -10.285 13.760 1.00 86.81 180 ARG A O 1
ATOM 1317 N N . MET A 1 181 ? -9.522 -11.471 15.566 1.00 86.94 181 MET A N 1
ATOM 1318 C CA . MET A 1 181 ? -9.002 -10.486 16.514 1.00 86.94 181 MET A CA 1
ATOM 1319 C C . MET A 1 181 ? -7.471 -10.448 16.481 1.00 86.94 181 MET A C 1
ATOM 1321 O O . MET A 1 181 ? -6.819 -11.489 16.427 1.00 86.94 181 MET A O 1
ATOM 1325 N N . MET A 1 182 ? -6.904 -9.251 16.587 1.00 88.88 182 MET A N 1
ATOM 1326 C CA . MET A 1 182 ? -5.470 -9.026 16.755 1.00 88.88 182 MET A CA 1
ATOM 1327 C C . MET A 1 182 ? -5.182 -8.000 17.850 1.00 88.88 182 MET A C 1
ATOM 1329 O O . MET A 1 182 ? -6.065 -7.260 18.291 1.00 88.88 182 MET A O 1
ATOM 1333 N N . ARG A 1 183 ? -3.915 -7.939 18.266 1.00 85.56 183 ARG A N 1
ATOM 1334 C CA . ARG A 1 183 ? -3.370 -6.880 19.115 1.00 85.56 183 ARG A CA 1
ATOM 1335 C C . ARG A 1 183 ? -2.019 -6.440 18.561 1.00 85.56 183 ARG A C 1
ATOM 1337 O O . ARG A 1 183 ? -1.087 -7.235 18.516 1.00 85.56 183 ARG A O 1
ATOM 1344 N N . ALA A 1 184 ? -1.924 -5.177 18.170 1.00 84.12 184 ALA A N 1
ATOM 1345 C CA . ALA A 1 184 ? -0.666 -4.509 17.900 1.00 84.12 184 ALA A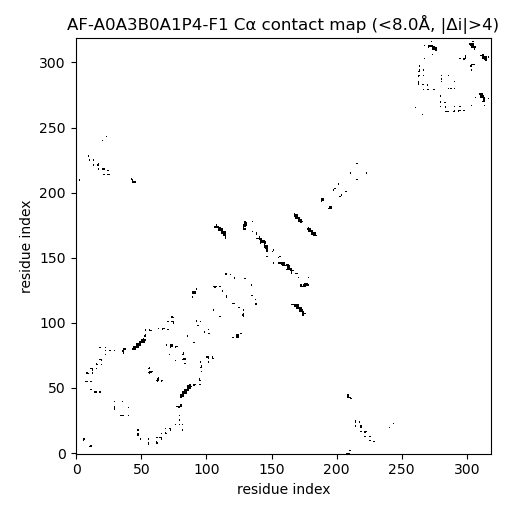 CA 1
ATOM 1346 C C . ALA A 1 184 ? 0.062 -4.256 19.226 1.00 84.12 184 ALA A C 1
ATOM 1348 O O . ALA A 1 184 ? -0.521 -3.741 20.185 1.00 84.12 184 ALA A O 1
ATOM 1349 N N . LEU A 1 185 ? 1.334 -4.639 19.275 1.00 76.69 185 LEU A N 1
ATOM 1350 C CA . LEU A 1 185 ? 2.217 -4.378 20.402 1.00 76.69 185 LEU A CA 1
ATOM 1351 C C . LEU A 1 185 ? 3.155 -3.241 20.011 1.00 76.69 185 LEU A C 1
ATOM 1353 O O . LEU A 1 185 ? 3.785 -3.286 18.957 1.00 76.69 185 LEU A O 1
ATOM 1357 N N . TYR A 1 186 ? 3.234 -2.219 20.857 1.00 69.50 186 TYR A N 1
ATOM 1358 C CA . TYR A 1 186 ? 4.237 -1.176 20.708 1.00 69.50 186 TYR A CA 1
ATOM 1359 C C . TYR A 1 186 ? 5.554 -1.685 21.287 1.00 69.50 186 TYR A C 1
ATOM 1361 O O . TYR A 1 186 ? 5.634 -1.980 22.482 1.00 69.50 186 TYR A O 1
ATOM 1369 N N . VAL A 1 187 ? 6.580 -1.787 20.446 1.00 65.94 187 VAL A N 1
ATOM 1370 C CA . VAL A 1 187 ? 7.941 -2.042 20.914 1.00 65.94 187 VAL A CA 1
ATOM 1371 C C . VAL A 1 187 ? 8.486 -0.720 21.442 1.00 65.94 187 VAL A C 1
ATOM 1373 O O . VAL A 1 187 ? 8.665 0.233 20.686 1.00 65.94 187 VAL A O 1
ATOM 1376 N N . HIS A 1 188 ? 8.707 -0.640 22.755 1.00 63.31 188 HIS A N 1
ATOM 1377 C CA . HIS A 1 188 ? 9.316 0.538 23.358 1.00 63.31 188 HIS A CA 1
ATOM 1378 C C . HIS A 1 188 ? 10.790 0.602 22.967 1.00 63.31 188 HIS A C 1
ATOM 1380 O O . HIS A 1 188 ? 11.603 -0.169 23.471 1.00 63.31 188 HIS A O 1
ATOM 1386 N N . LEU A 1 189 ? 11.111 1.526 22.066 1.00 63.81 189 LEU A N 1
ATOM 1387 C CA . LEU A 1 189 ? 12.486 1.872 21.739 1.00 63.81 189 LEU A CA 1
ATOM 1388 C C . LEU A 1 189 ? 12.961 2.951 22.716 1.00 63.81 189 LEU A C 1
ATOM 1390 O O . LEU A 1 189 ? 12.324 4.008 22.800 1.00 63.81 189 LEU A O 1
ATOM 1394 N N . PRO A 1 190 ? 14.035 2.701 23.477 1.00 62.50 190 PRO A N 1
ATOM 1395 C CA . PRO A 1 190 ? 14.638 3.708 24.335 1.00 62.50 190 PRO A CA 1
ATOM 1396 C C . PRO A 1 190 ? 15.031 4.959 23.556 1.00 62.50 190 PRO A C 1
ATOM 1398 O O . PRO A 1 190 ? 15.481 4.893 22.413 1.00 62.50 190 PRO A O 1
ATOM 1401 N N . LYS A 1 191 ? 14.881 6.121 24.197 1.00 60.34 191 LYS A N 1
ATOM 1402 C CA . LYS A 1 191 ? 15.222 7.423 23.597 1.00 60.34 191 LYS A CA 1
ATOM 1403 C C . LYS A 1 191 ? 16.714 7.583 23.302 1.00 60.34 191 LYS A C 1
ATOM 1405 O O . LYS A 1 191 ? 17.074 8.432 22.499 1.00 60.34 191 LYS A O 1
ATOM 1410 N N . ASP A 1 192 ? 17.558 6.800 23.965 1.00 67.75 192 ASP A N 1
ATOM 1411 C CA . ASP A 1 192 ? 19.005 6.765 23.747 1.00 67.75 192 ASP A CA 1
ATOM 1412 C C . ASP A 1 192 ? 19.410 5.878 22.554 1.00 67.75 192 ASP A C 1
ATOM 1414 O O . ASP A 1 192 ? 20.597 5.724 22.279 1.00 67.75 192 ASP A O 1
ATOM 1418 N N . GLY A 1 193 ? 18.436 5.299 21.839 1.00 56.38 193 GLY A N 1
ATOM 1419 C CA . GLY A 1 193 ? 18.679 4.454 20.674 1.00 56.38 193 GLY A CA 1
ATOM 1420 C C . GLY A 1 193 ? 19.164 3.044 21.014 1.00 56.38 193 GLY A C 1
ATOM 1421 O O . GLY A 1 193 ? 19.381 2.249 20.100 1.00 56.38 193 GLY A O 1
ATOM 1422 N N . THR A 1 194 ? 19.292 2.685 22.297 1.00 59.72 194 THR A N 1
ATOM 1423 C CA . THR A 1 194 ? 19.653 1.324 22.705 1.00 59.72 194 THR A CA 1
ATOM 1424 C C . THR A 1 194 ? 18.429 0.426 22.563 1.00 59.72 194 THR A C 1
ATOM 1426 O O . THR A 1 194 ? 17.675 0.207 23.498 1.00 59.72 194 THR A O 1
ATOM 1429 N N . GLY A 1 195 ? 18.144 -0.059 21.354 1.00 57.22 195 GLY A N 1
ATOM 1430 C CA . GLY A 1 195 ? 17.015 -0.960 21.121 1.00 57.22 195 GLY A CA 1
ATOM 1431 C C . GLY A 1 195 ? 17.114 -2.181 22.038 1.00 57.22 195 GLY A C 1
ATOM 1432 O O . GLY A 1 195 ? 17.889 -3.086 21.748 1.00 57.22 195 GLY A O 1
ATOM 1433 N N . HIS A 1 196 ? 16.367 -2.202 23.148 1.00 56.53 196 HIS A N 1
ATOM 1434 C CA . HIS A 1 196 ? 16.398 -3.291 24.125 1.00 56.53 196 HIS A CA 1
ATOM 1435 C C . HIS A 1 196 ? 16.081 -4.616 23.423 1.00 56.53 196 HIS A C 1
ATOM 1437 O O . HIS A 1 196 ? 14.927 -4.885 23.094 1.00 56.53 196 HIS A O 1
ATOM 1443 N N . GLY A 1 197 ? 17.111 -5.414 23.139 1.00 55.75 197 GLY A N 1
ATOM 1444 C CA . GLY A 1 197 ? 16.967 -6.713 22.487 1.00 55.75 197 GLY A CA 1
ATOM 1445 C C . GLY A 1 197 ? 16.461 -6.672 21.040 1.00 55.75 197 GLY A C 1
ATOM 1446 O O . GLY A 1 197 ? 16.176 -7.726 20.485 1.00 55.75 197 GLY A O 1
ATOM 1447 N N . LEU A 1 198 ? 16.371 -5.509 20.375 1.00 59.44 198 LEU A N 1
ATOM 1448 C CA . LEU A 1 198 ? 16.009 -5.484 18.947 1.00 59.44 198 LEU A CA 1
ATOM 1449 C C . LEU A 1 198 ? 17.028 -6.254 18.105 1.00 59.44 198 LEU A C 1
ATOM 1451 O O . LEU A 1 198 ? 16.622 -6.940 17.181 1.00 59.44 198 LEU A O 1
ATOM 1455 N N . GLY A 1 199 ? 18.315 -6.183 18.456 1.00 58.09 199 GLY A N 1
ATOM 1456 C CA . GLY A 1 199 ? 19.366 -6.998 17.842 1.00 58.09 199 GLY A CA 1
ATOM 1457 C C . GLY A 1 199 ? 19.277 -8.491 18.189 1.00 58.09 199 GLY A C 1
ATOM 1458 O O . GLY A 1 199 ? 19.831 -9.314 17.476 1.00 58.09 199 GLY A O 1
ATOM 1459 N N . GLU A 1 200 ? 18.563 -8.871 19.253 1.00 64.00 200 GLU A N 1
ATOM 1460 C CA . GLU A 1 200 ? 18.281 -10.283 19.561 1.00 64.00 200 GLU A CA 1
ATOM 1461 C C . GLU A 1 200 ? 17.106 -10.809 18.722 1.00 64.00 200 GLU A C 1
ATOM 1463 O O . GLU A 1 200 ? 17.093 -11.973 18.328 1.00 64.00 200 GLU A O 1
ATOM 1468 N N . ILE A 1 201 ? 16.126 -9.945 18.422 1.00 62.38 201 ILE A N 1
ATOM 1469 C CA . ILE A 1 201 ? 14.971 -10.258 17.564 1.00 62.38 201 ILE A CA 1
ATOM 1470 C C . ILE A 1 201 ? 15.3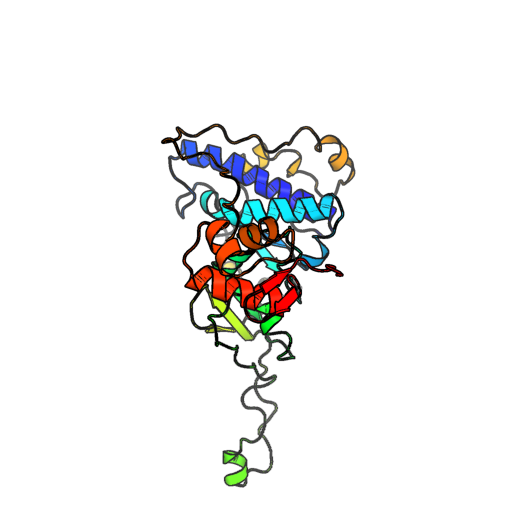47 -10.159 16.071 1.00 62.38 201 ILE A C 1
ATOM 1472 O O . ILE A 1 201 ? 14.866 -10.947 15.258 1.00 62.38 201 ILE A O 1
ATOM 1476 N N . PHE A 1 202 ? 16.210 -9.205 15.718 1.00 63.75 202 PHE A N 1
ATOM 1477 C CA . PHE A 1 202 ? 16.681 -8.884 14.369 1.00 63.75 202 PHE A CA 1
ATOM 1478 C C . PHE A 1 202 ? 18.216 -8.722 14.376 1.00 63.75 202 PHE A C 1
ATOM 1480 O O . PHE A 1 202 ? 18.713 -7.597 14.481 1.00 63.75 202 PHE A O 1
ATOM 1487 N N . PRO A 1 203 ? 18.984 -9.824 14.316 1.00 58.81 203 PRO A N 1
ATOM 1488 C CA . PRO A 1 203 ? 20.443 -9.789 14.432 1.00 58.81 203 PRO A CA 1
ATOM 1489 C C . PRO A 1 203 ? 21.131 -8.999 13.314 1.00 58.81 203 PRO A C 1
ATOM 1491 O O . PRO A 1 203 ? 20.676 -8.976 12.167 1.00 58.81 203 PRO A O 1
ATOM 1494 N N . GLU A 1 204 ? 22.271 -8.380 13.646 1.00 52.16 204 GLU A N 1
ATOM 1495 C CA . GLU A 1 204 ? 23.164 -7.762 12.660 1.00 52.16 204 GLU A CA 1
ATOM 1496 C C . GLU A 1 204 ? 23.530 -8.784 11.572 1.00 52.16 204 GLU A C 1
ATOM 1498 O O . GLU A 1 204 ? 23.972 -9.896 11.858 1.00 52.16 204 GLU A O 1
ATOM 1503 N N . GLY A 1 205 ? 23.299 -8.414 10.310 1.00 56.25 205 GLY A N 1
ATOM 1504 C CA . GLY A 1 205 ? 23.524 -9.280 9.147 1.00 56.25 205 GLY A CA 1
ATOM 1505 C C . GLY A 1 205 ? 22.359 -10.206 8.771 1.00 56.25 205 GLY A C 1
ATOM 1506 O O . GLY A 1 205 ? 22.448 -10.888 7.754 1.00 56.25 205 GLY A O 1
ATOM 1507 N N . GLY A 1 206 ? 21.255 -10.223 9.528 1.00 54.53 206 GLY A N 1
ATOM 1508 C CA . GLY A 1 206 ? 20.100 -11.084 9.265 1.00 54.53 206 GLY A CA 1
ATOM 1509 C C . GLY A 1 206 ? 18.778 -10.321 9.234 1.00 54.53 206 GLY A C 1
ATOM 1510 O O . GLY A 1 206 ? 18.102 -10.206 10.250 1.00 54.53 206 GLY A O 1
ATOM 1511 N N . GLY A 1 207 ? 18.361 -9.863 8.050 1.00 55.94 207 GLY A N 1
ATOM 1512 C CA . GLY A 1 207 ? 16.955 -9.505 7.796 1.00 55.94 207 GLY A CA 1
ATOM 1513 C C . GLY A 1 207 ? 16.628 -8.016 7.690 1.00 55.94 207 GLY A C 1
ATOM 1514 O O . GLY A 1 207 ? 15.455 -7.653 7.586 1.00 55.94 207 GLY A O 1
ATOM 1515 N N . VAL A 1 208 ? 17.633 -7.140 7.667 1.00 60.59 208 VAL A N 1
ATOM 1516 C CA . VAL A 1 208 ? 17.443 -5.767 7.188 1.00 60.59 208 VAL A CA 1
ATOM 1517 C C . VAL A 1 208 ? 17.450 -5.793 5.661 1.00 60.59 208 VAL A C 1
ATOM 1519 O O . VAL A 1 208 ? 18.492 -5.749 5.021 1.00 60.59 208 VAL A O 1
ATOM 1522 N N . ASN A 1 209 ? 16.255 -5.910 5.094 1.00 72.62 209 ASN A N 1
ATOM 1523 C CA . ASN A 1 209 ? 16.036 -5.822 3.659 1.00 72.62 209 ASN A CA 1
ATOM 1524 C C . ASN A 1 209 ? 16.232 -4.375 3.191 1.00 72.62 209 ASN A C 1
ATOM 1526 O O . ASN A 1 209 ? 15.541 -3.478 3.680 1.00 72.62 209 ASN A O 1
ATOM 1530 N N . THR A 1 210 ? 17.143 -4.171 2.246 1.00 80.06 210 THR A N 1
ATOM 1531 C CA . THR A 1 210 ? 17.385 -2.898 1.554 1.00 80.06 210 THR A CA 1
ATOM 1532 C C . THR A 1 210 ? 17.286 -3.123 0.052 1.00 80.06 210 THR A C 1
ATOM 1534 O O . THR A 1 210 ? 17.335 -4.270 -0.407 1.00 80.06 210 THR A O 1
ATOM 1537 N N . LEU A 1 211 ? 17.178 -2.049 -0.727 1.00 86.81 211 LEU A N 1
ATOM 1538 C CA . LEU A 1 211 ? 17.464 -2.163 -2.153 1.00 86.81 211 LEU A CA 1
ATOM 1539 C C . LEU A 1 211 ? 18.900 -2.653 -2.380 1.00 86.81 211 LEU A C 1
ATOM 1541 O O . LEU A 1 211 ? 19.812 -2.372 -1.600 1.00 86.81 211 LEU A O 1
ATOM 1545 N N . THR A 1 212 ? 19.077 -3.422 -3.448 1.00 87.81 212 THR A N 1
ATOM 1546 C CA . THR A 1 212 ? 20.377 -3.887 -3.932 1.00 87.81 212 THR A CA 1
ATOM 1547 C C . THR A 1 212 ? 21.076 -2.783 -4.722 1.00 87.81 212 THR A C 1
ATOM 1549 O O . THR A 1 212 ? 20.422 -1.936 -5.332 1.00 87.81 212 THR A O 1
ATOM 1552 N N . ASP A 1 213 ? 22.408 -2.831 -4.811 1.00 87.88 213 ASP A N 1
ATOM 1553 C CA . ASP A 1 213 ? 23.190 -1.855 -5.589 1.00 87.88 213 ASP A CA 1
ATOM 1554 C C . ASP A 1 213 ? 22.745 -1.779 -7.055 1.00 87.88 213 ASP A C 1
ATOM 1556 O O . ASP A 1 213 ? 22.730 -0.703 -7.654 1.00 87.88 213 ASP A O 1
ATOM 1560 N N . ARG A 1 214 ? 22.334 -2.917 -7.635 1.00 88.00 214 ARG A N 1
ATOM 1561 C CA . ARG A 1 214 ? 21.785 -2.973 -8.995 1.00 88.00 214 ARG A CA 1
ATOM 1562 C C . ARG A 1 214 ? 20.491 -2.171 -9.107 1.00 88.00 214 ARG A C 1
ATOM 1564 O O . ARG A 1 214 ? 20.322 -1.455 -10.087 1.00 88.00 214 ARG A O 1
ATOM 1571 N N . GLU A 1 215 ? 19.588 -2.303 -8.138 1.00 90.94 215 GLU A N 1
ATOM 1572 C CA . GLU A 1 215 ? 18.320 -1.566 -8.130 1.00 90.94 215 GLU A CA 1
ATOM 1573 C C . GLU A 1 215 ? 18.554 -0.070 -7.930 1.00 90.94 215 GLU A C 1
ATOM 1575 O O . GLU A 1 215 ? 18.009 0.731 -8.681 1.00 90.94 215 GLU A O 1
ATOM 1580 N N . ILE A 1 216 ? 19.417 0.301 -6.981 1.00 88.56 216 ILE A N 1
ATOM 1581 C CA . ILE A 1 216 ? 19.787 1.696 -6.709 1.00 88.56 216 ILE A CA 1
ATOM 1582 C C . ILE A 1 216 ? 20.389 2.342 -7.962 1.00 88.56 216 ILE A C 1
ATOM 1584 O O . ILE A 1 216 ? 19.949 3.408 -8.384 1.00 88.56 216 ILE A O 1
ATOM 1588 N N . THR A 1 217 ? 21.348 1.663 -8.598 1.00 87.06 217 THR A N 1
ATOM 1589 C CA . THR A 1 217 ? 22.011 2.155 -9.817 1.00 87.06 217 THR A CA 1
ATOM 1590 C C . THR A 1 217 ? 21.023 2.314 -10.971 1.00 87.06 217 THR A C 1
ATOM 1592 O O . THR A 1 217 ? 21.083 3.299 -11.698 1.00 87.06 217 THR A O 1
ATOM 1595 N N . ALA A 1 218 ? 20.112 1.354 -11.150 1.00 86.81 218 ALA A N 1
ATOM 1596 C CA . ALA A 1 218 ? 19.147 1.377 -12.244 1.00 86.81 218 ALA A CA 1
ATOM 1597 C C . ALA A 1 218 ? 18.019 2.401 -12.037 1.00 86.81 218 ALA A C 1
ATOM 1599 O O . ALA A 1 218 ? 17.480 2.909 -13.016 1.00 86.81 218 ALA A O 1
ATOM 1600 N N . LEU A 1 219 ? 17.664 2.718 -10.788 1.00 86.94 219 LEU A N 1
ATOM 1601 C CA . LEU A 1 219 ? 16.718 3.794 -10.493 1.00 86.94 219 LEU A CA 1
ATOM 1602 C C . LEU A 1 219 ? 17.326 5.185 -10.723 1.00 86.94 219 LEU A C 1
ATOM 1604 O O . LEU A 1 219 ? 16.589 6.113 -11.059 1.00 86.94 219 LEU A O 1
ATOM 1608 N N . GLY A 1 220 ? 18.643 5.330 -10.541 1.00 84.50 220 GLY A N 1
ATOM 1609 C CA . GLY A 1 220 ? 19.374 6.569 -10.807 1.00 84.50 220 GLY A CA 1
ATOM 1610 C C . GLY A 1 220 ? 18.699 7.794 -10.163 1.00 84.50 220 GLY A C 1
ATOM 1611 O O . GLY A 1 220 ? 18.363 7.734 -8.975 1.00 84.50 220 GLY A O 1
ATOM 1612 N N . PRO A 1 221 ? 18.398 8.867 -10.926 1.00 77.44 221 PRO A N 1
ATOM 1613 C CA . PRO A 1 221 ? 17.818 10.108 -10.396 1.00 77.44 221 PRO A CA 1
ATOM 1614 C C . PRO A 1 221 ? 16.500 9.931 -9.626 1.00 77.44 221 PRO A C 1
ATOM 1616 O O . PRO A 1 221 ? 16.203 10.689 -8.698 1.00 77.44 221 PRO A O 1
ATOM 1619 N N . LEU A 1 222 ? 15.704 8.904 -9.952 1.00 77.19 222 LEU A N 1
ATOM 1620 C CA . LEU A 1 222 ? 14.455 8.615 -9.236 1.00 77.19 222 LEU A CA 1
ATOM 1621 C C . LEU A 1 222 ? 14.697 8.178 -7.791 1.00 77.19 222 LEU A C 1
ATOM 1623 O O . LEU A 1 222 ? 13.795 8.300 -6.967 1.00 77.19 222 LEU A O 1
ATOM 1627 N N . TYR A 1 223 ? 15.893 7.690 -7.472 1.00 77.25 223 TYR A N 1
ATOM 1628 C CA . TYR A 1 223 ? 16.266 7.182 -6.155 1.00 77.25 223 TYR A CA 1
ATOM 1629 C C . TYR A 1 223 ? 17.395 7.984 -5.486 1.00 77.25 223 TYR A C 1
ATOM 1631 O O . TYR A 1 223 ? 17.834 7.634 -4.391 1.00 77.25 223 TYR A O 1
ATOM 1639 N N . GLU A 1 224 ? 17.832 9.083 -6.104 1.00 73.94 224 GLU A N 1
ATOM 1640 C CA . GLU A 1 224 ? 18.825 10.019 -5.562 1.00 73.94 224 GLU A CA 1
ATOM 1641 C C . GLU A 1 224 ? 18.195 11.008 -4.556 1.00 73.94 224 GLU A C 1
ATOM 1643 O O . GLU A 1 224 ? 17.423 10.582 -3.695 1.00 73.94 224 GLU A O 1
ATOM 1648 N N . ASP A 1 225 ? 18.564 12.292 -4.543 1.00 69.94 225 ASP A N 1
ATOM 1649 C CA . ASP A 1 225 ? 18.102 13.239 -3.519 1.00 69.94 225 ASP A CA 1
ATOM 1650 C C . ASP A 1 225 ? 16.598 13.538 -3.671 1.00 69.94 225 ASP A C 1
ATOM 1652 O O . ASP A 1 225 ? 16.163 14.135 -4.658 1.00 69.94 225 ASP A O 1
ATOM 1656 N N . TRP A 1 226 ? 15.794 13.064 -2.711 1.00 71.50 226 TRP A N 1
ATOM 1657 C CA . TRP A 1 226 ? 14.337 13.263 -2.675 1.00 71.50 226 TRP A CA 1
ATOM 1658 C C . TRP A 1 226 ? 13.939 14.559 -1.964 1.00 71.50 226 TRP A C 1
ATOM 1660 O O . TRP A 1 226 ? 12.770 14.936 -2.027 1.00 71.50 226 TRP A O 1
ATOM 1670 N N . ASP A 1 227 ? 14.891 15.236 -1.317 1.00 64.31 227 ASP A N 1
ATOM 1671 C CA . ASP A 1 227 ? 14.671 16.547 -0.710 1.00 64.31 227 ASP A CA 1
ATOM 1672 C C . ASP A 1 227 ? 14.871 17.680 -1.738 1.00 64.31 227 ASP A C 1
ATOM 1674 O O . ASP A 1 227 ? 14.407 18.806 -1.525 1.00 64.31 227 ASP A O 1
ATOM 1678 N N . ASP A 1 228 ? 15.484 17.380 -2.891 1.00 63.03 228 ASP A N 1
ATOM 1679 C CA . ASP A 1 228 ? 15.582 18.294 -4.028 1.00 63.03 228 ASP A CA 1
ATOM 1680 C C . ASP A 1 228 ? 14.343 18.201 -4.936 1.00 63.03 228 ASP A C 1
ATOM 1682 O O . ASP A 1 228 ? 14.214 17.333 -5.804 1.00 63.03 228 ASP A O 1
ATOM 1686 N N . THR A 1 229 ? 13.416 19.132 -4.716 1.00 52.25 229 THR A N 1
ATOM 1687 C CA . THR A 1 229 ? 12.179 19.295 -5.501 1.00 52.25 229 THR A CA 1
ATOM 1688 C C . THR A 1 229 ? 12.401 19.969 -6.860 1.00 52.25 229 THR A C 1
ATOM 1690 O O . THR A 1 229 ? 11.491 19.979 -7.684 1.00 52.25 229 THR A O 1
ATOM 1693 N N . ALA A 1 230 ? 13.589 20.525 -7.137 1.00 45.12 230 ALA A N 1
ATOM 1694 C CA . ALA A 1 230 ? 13.876 21.172 -8.420 1.00 45.12 230 ALA A CA 1
ATOM 1695 C C . ALA A 1 230 ? 14.157 20.156 -9.543 1.00 45.12 230 ALA A C 1
ATOM 1697 O O . ALA A 1 230 ? 13.915 20.457 -10.712 1.00 45.12 230 ALA A O 1
ATOM 1698 N N . ALA A 1 231 ? 14.604 18.945 -9.194 1.00 47.72 231 ALA A N 1
ATOM 1699 C CA . ALA A 1 231 ? 14.854 17.852 -10.136 1.00 47.72 231 ALA A CA 1
ATOM 1700 C C . ALA A 1 231 ? 13.567 17.227 -10.722 1.00 47.72 231 ALA A C 1
ATOM 1702 O O . ALA A 1 231 ? 13.630 16.504 -11.715 1.00 47.72 231 ALA A O 1
ATOM 1703 N N . ASP A 1 232 ? 12.393 17.510 -10.140 1.00 47.72 232 ASP A N 1
ATOM 1704 C CA . ASP A 1 232 ? 11.109 16.929 -10.563 1.00 47.72 232 ASP A CA 1
ATOM 1705 C C . ASP A 1 232 ? 10.587 17.489 -11.903 1.00 47.72 232 ASP A C 1
ATOM 1707 O O . ASP A 1 232 ? 9.756 16.850 -12.546 1.00 47.72 232 ASP A O 1
ATOM 1711 N N . HIS A 1 233 ? 11.076 18.649 -12.361 1.00 41.78 233 HIS A N 1
ATOM 1712 C CA . HIS A 1 233 ? 10.587 19.290 -13.591 1.00 41.78 233 HIS A CA 1
ATOM 1713 C C . HIS A 1 233 ? 11.146 18.701 -14.898 1.00 41.78 233 HIS A C 1
ATOM 1715 O O . HIS A 1 233 ? 10.580 18.983 -15.951 1.00 41.78 233 HIS A O 1
ATOM 1721 N N . ASP A 1 234 ? 12.214 17.896 -14.849 1.00 44.22 234 ASP A N 1
ATOM 1722 C CA . ASP A 1 234 ? 12.910 17.395 -16.053 1.00 44.22 234 ASP A CA 1
ATOM 1723 C C . ASP A 1 234 ? 12.637 15.902 -16.338 1.00 44.22 234 ASP A C 1
ATOM 1725 O O . ASP A 1 234 ? 12.921 15.399 -17.418 1.00 44.22 234 ASP A O 1
ATOM 1729 N N . LEU A 1 235 ? 12.023 15.178 -15.393 1.00 50.38 235 LEU A N 1
ATOM 1730 C CA . LEU A 1 235 ? 11.726 13.741 -15.532 1.00 50.38 235 LEU A CA 1
ATOM 1731 C C . LEU A 1 235 ? 10.337 13.447 -16.130 1.00 50.38 235 LEU A C 1
ATOM 1733 O O . LEU A 1 235 ? 10.031 12.289 -16.421 1.00 50.38 235 LEU A O 1
ATOM 1737 N N . GLY A 1 236 ? 9.497 14.478 -16.298 1.00 44.00 236 GLY A N 1
ATOM 1738 C CA . GLY A 1 236 ? 8.089 14.356 -16.701 1.00 44.00 236 GLY A CA 1
ATOM 1739 C C . GLY A 1 236 ? 7.859 13.748 -18.090 1.00 44.00 236 GLY A C 1
ATOM 1740 O O . GLY A 1 236 ? 6.815 13.138 -18.305 1.00 44.00 236 GLY A O 1
ATOM 1741 N N . ASP A 1 237 ? 8.847 13.842 -18.987 1.00 42.03 237 ASP A N 1
ATOM 1742 C CA . ASP A 1 237 ? 8.783 13.283 -20.348 1.00 42.03 237 ASP A CA 1
ATOM 1743 C C . ASP A 1 237 ? 9.728 12.082 -20.574 1.00 42.03 237 ASP A C 1
ATOM 1745 O O . ASP A 1 237 ? 9.496 11.280 -21.481 1.00 42.03 237 ASP A O 1
ATOM 1749 N N . GLU A 1 238 ? 10.782 11.912 -19.765 1.00 38.66 238 GLU A N 1
ATOM 1750 C CA . GLU A 1 238 ? 11.796 10.862 -19.981 1.00 38.66 238 GLU A CA 1
ATOM 1751 C C . GLU A 1 238 ? 11.402 9.491 -19.420 1.00 38.66 238 GLU A C 1
ATOM 1753 O O . GLU A 1 238 ? 11.842 8.461 -19.935 1.00 38.66 238 GLU A O 1
ATOM 1758 N N . TRP A 1 239 ? 10.540 9.449 -18.401 1.00 39.34 239 TRP A N 1
ATOM 1759 C CA . TRP A 1 239 ? 10.080 8.197 -17.804 1.00 39.34 239 TRP A CA 1
ATOM 1760 C C . TRP A 1 239 ? 8.577 7.989 -18.018 1.00 39.34 239 TRP A C 1
ATOM 1762 O O . TRP A 1 239 ? 7.779 7.910 -17.087 1.00 39.34 239 TRP A O 1
ATOM 1772 N N . ALA A 1 240 ? 8.175 7.854 -19.282 1.00 38.19 240 ALA A N 1
ATOM 1773 C CA . ALA A 1 240 ? 6.952 7.126 -19.596 1.00 38.19 240 ALA A CA 1
ATOM 1774 C C . ALA A 1 240 ? 7.185 5.647 -19.235 1.00 38.19 240 ALA A C 1
ATOM 1776 O O . ALA A 1 240 ? 8.236 5.110 -19.601 1.00 38.19 240 ALA A O 1
ATOM 1777 N N . PRO A 1 241 ? 6.258 4.953 -18.546 1.00 34.91 241 PRO A N 1
ATOM 1778 C CA . PRO A 1 241 ? 6.401 3.525 -18.312 1.00 34.91 241 PRO A CA 1
ATOM 1779 C C . PRO A 1 241 ? 6.537 2.842 -19.673 1.00 34.91 241 PRO A C 1
ATOM 1781 O O . PRO A 1 241 ? 5.575 2.748 -20.439 1.00 34.91 241 PRO A O 1
ATOM 1784 N N . GLY A 1 242 ? 7.757 2.408 -19.995 1.00 33.28 242 GLY A N 1
ATOM 1785 C CA . GLY A 1 242 ? 8.014 1.608 -21.176 1.00 33.28 242 GLY A CA 1
ATOM 1786 C C . GLY A 1 242 ? 7.052 0.434 -21.128 1.00 33.28 242 GLY A C 1
ATOM 1787 O O . GLY A 1 242 ? 6.988 -0.277 -20.124 1.00 33.28 242 GLY A O 1
ATOM 1788 N N . THR A 1 243 ? 6.261 0.267 -22.187 1.00 32.22 243 THR A N 1
ATOM 1789 C CA . THR A 1 243 ? 5.476 -0.956 -22.360 1.00 32.22 243 THR A CA 1
ATOM 1790 C C . THR A 1 243 ? 6.480 -2.099 -22.218 1.00 32.22 243 THR A C 1
ATOM 1792 O O . THR A 1 243 ? 7.435 -2.122 -23.002 1.00 32.22 243 THR A O 1
ATOM 1795 N N . PRO A 1 244 ? 6.374 -2.972 -21.198 1.00 34.62 244 PRO A N 1
ATOM 1796 C CA . PRO A 1 244 ? 7.371 -4.010 -21.006 1.00 34.62 244 PRO A CA 1
ATOM 1797 C C . PRO A 1 244 ? 7.454 -4.816 -22.298 1.00 34.62 244 PRO A C 1
ATOM 1799 O O . PRO A 1 244 ? 6.422 -5.202 -22.854 1.00 34.62 244 PRO A O 1
ATOM 1802 N N . ALA A 1 245 ? 8.677 -5.008 -22.798 1.00 29.47 245 ALA A N 1
ATOM 1803 C CA . ALA A 1 245 ? 8.919 -5.826 -23.975 1.00 29.47 245 ALA A CA 1
ATOM 1804 C C . ALA A 1 245 ? 8.198 -7.172 -23.786 1.00 29.47 245 ALA A C 1
ATOM 1806 O O . ALA A 1 245 ? 8.281 -7.746 -22.692 1.00 29.47 245 ALA A O 1
ATOM 1807 N N . PRO A 1 246 ? 7.455 -7.658 -24.796 1.00 29.14 246 PRO A N 1
ATOM 1808 C CA . PRO A 1 246 ? 6.652 -8.856 -24.650 1.00 29.14 246 PRO A CA 1
ATOM 1809 C C . PRO A 1 246 ? 7.591 -10.026 -24.369 1.00 29.14 246 PRO A C 1
ATOM 1811 O O . PRO A 1 246 ? 8.333 -10.477 -25.240 1.00 29.14 246 PRO A O 1
ATOM 1814 N N . ALA A 1 247 ? 7.571 -10.510 -23.128 1.00 38.50 247 ALA A N 1
ATOM 1815 C CA . ALA A 1 247 ? 7.991 -11.869 -22.854 1.00 38.50 247 ALA A CA 1
ATOM 1816 C C . ALA A 1 247 ? 7.069 -12.763 -23.684 1.00 38.50 247 ALA A C 1
ATOM 1818 O O . ALA A 1 247 ? 5.852 -12.654 -23.547 1.00 38.50 247 ALA A O 1
ATOM 1819 N N . GLU A 1 248 ? 7.680 -13.550 -24.570 1.00 33.78 248 GLU A N 1
ATOM 1820 C CA . GLU A 1 248 ? 7.079 -14.447 -25.557 1.00 33.78 248 GLU A CA 1
ATOM 1821 C C . GLU A 1 248 ? 5.652 -14.870 -25.179 1.00 33.78 248 GLU A C 1
ATOM 1823 O O . GLU A 1 248 ? 5.390 -15.731 -24.336 1.00 33.78 248 GLU A O 1
ATOM 1828 N N . GLU A 1 249 ? 4.725 -14.126 -25.767 1.00 33.97 249 GLU A N 1
ATOM 1829 C CA . GLU A 1 249 ? 3.316 -14.099 -25.447 1.00 33.97 249 GLU A CA 1
ATOM 1830 C C . GLU A 1 249 ? 2.678 -15.327 -26.101 1.00 33.97 249 GLU A C 1
ATOM 1832 O O . GLU A 1 249 ? 2.443 -15.365 -27.310 1.00 33.97 249 GLU A O 1
ATOM 1837 N N . ALA A 1 250 ? 2.398 -16.368 -25.314 1.00 32.94 250 ALA A N 1
ATOM 1838 C CA . ALA A 1 250 ? 1.366 -17.322 -25.694 1.00 32.94 250 ALA A CA 1
ATOM 1839 C C . ALA A 1 250 ? 0.077 -16.508 -25.867 1.00 32.94 250 ALA A C 1
ATOM 1841 O O . ALA A 1 250 ? -0.497 -16.072 -24.873 1.00 32.94 250 ALA A O 1
ATOM 1842 N N . ALA A 1 251 ? -0.287 -16.237 -27.126 1.00 33.41 251 ALA A N 1
ATOM 1843 C CA . ALA A 1 251 ? -1.287 -15.260 -27.546 1.00 33.41 251 ALA A CA 1
ATOM 1844 C C . ALA A 1 251 ? -2.498 -15.203 -26.604 1.00 33.41 251 ALA A C 1
ATOM 1846 O O . ALA A 1 251 ? -3.390 -16.056 -26.645 1.00 33.41 251 ALA A O 1
ATOM 1847 N N . LEU A 1 252 ? -2.517 -14.178 -25.754 1.00 32.38 252 LEU A N 1
ATOM 1848 C CA . LEU A 1 252 ? -3.678 -13.827 -24.958 1.00 32.38 252 LEU A CA 1
ATOM 1849 C C . LEU A 1 252 ? -4.614 -12.965 -25.821 1.00 32.38 252 LEU A C 1
ATOM 1851 O O . LEU A 1 252 ? -4.148 -12.166 -26.636 1.00 32.38 252 LEU A O 1
ATOM 1855 N N . PRO A 1 253 ? -5.940 -13.141 -25.695 1.00 31.94 253 PRO A N 1
ATOM 1856 C CA . PRO A 1 253 ? -6.908 -12.351 -26.446 1.00 31.94 253 PRO A CA 1
ATOM 1857 C C . PRO A 1 253 ? -6.776 -10.854 -26.106 1.00 31.94 253 PRO A C 1
ATOM 1859 O O . PRO A 1 253 ? -6.296 -10.511 -25.024 1.00 31.94 253 PRO A O 1
ATOM 1862 N N . PRO A 1 254 ? -7.208 -9.955 -27.011 1.00 29.91 254 PRO A N 1
ATOM 1863 C CA . PRO A 1 254 ? -6.988 -8.516 -26.894 1.00 29.91 254 PRO A CA 1
ATOM 1864 C C . PRO A 1 254 ? -7.434 -7.950 -25.539 1.00 29.91 254 PRO A C 1
ATOM 1866 O O . PRO A 1 254 ? -8.542 -8.212 -25.069 1.00 29.91 254 PRO A O 1
ATOM 1869 N N . LEU A 1 255 ? -6.559 -7.119 -24.964 1.00 38.09 255 LEU A N 1
ATOM 1870 C CA . LEU A 1 255 ? -6.634 -6.538 -23.617 1.00 38.09 255 LEU A CA 1
ATOM 1871 C C . LEU A 1 255 ? -7.811 -5.586 -23.362 1.00 38.09 255 LEU A C 1
ATOM 1873 O O . LEU A 1 255 ? -8.019 -5.192 -22.222 1.00 38.09 255 LEU A O 1
ATOM 1877 N N . PHE A 1 256 ? -8.627 -5.278 -24.368 1.00 31.75 256 PHE A N 1
ATOM 1878 C CA . PHE A 1 256 ? -9.937 -4.666 -24.179 1.00 31.75 256 PHE A CA 1
ATOM 1879 C C . PHE A 1 256 ? -10.882 -5.165 -25.270 1.00 31.75 256 PHE A C 1
ATOM 1881 O O . PHE A 1 256 ? -10.788 -4.768 -26.429 1.00 31.75 256 PHE A O 1
ATOM 1888 N N . SER A 1 257 ? -11.840 -6.008 -24.893 1.00 36.06 257 SER A N 1
ATOM 1889 C CA . SER A 1 257 ? -13.153 -5.920 -25.532 1.00 36.06 257 SER A CA 1
ATOM 1890 C C . SER A 1 257 ? -13.902 -4.802 -24.806 1.00 36.06 257 SER A C 1
ATOM 1892 O O . SER A 1 257 ? -13.837 -4.781 -23.573 1.00 36.06 257 SER A O 1
ATOM 1894 N N . PRO A 1 258 ? -14.580 -3.865 -25.501 1.00 35.94 258 PRO A N 1
ATOM 1895 C CA . PRO A 1 258 ? -15.458 -2.914 -24.825 1.00 35.94 258 PRO A CA 1
ATOM 1896 C C . PRO A 1 258 ? -16.347 -3.710 -23.872 1.00 35.94 258 PRO A C 1
ATOM 1898 O O . PRO A 1 258 ? -16.890 -4.742 -24.278 1.00 35.94 258 PRO A O 1
ATOM 1901 N N . ALA A 1 259 ? -16.407 -3.297 -22.599 1.00 46.59 259 ALA A N 1
ATOM 1902 C CA . ALA A 1 259 ? -17.208 -3.988 -21.598 1.00 46.59 259 ALA A CA 1
ATOM 1903 C C . ALA A 1 259 ? -18.585 -4.247 -22.211 1.00 46.59 259 ALA A C 1
ATOM 1905 O O . ALA A 1 259 ? -19.243 -3.303 -22.652 1.00 46.59 259 ALA A O 1
ATOM 1906 N N . ALA A 1 260 ? -18.966 -5.523 -22.334 1.00 53.44 260 ALA A N 1
ATOM 1907 C CA . ALA A 1 260 ? -20.244 -5.874 -22.930 1.00 53.44 260 ALA A CA 1
ATOM 1908 C C . ALA A 1 260 ? -21.317 -5.072 -22.189 1.00 53.44 260 ALA A C 1
ATOM 1910 O O . ALA A 1 260 ? -21.412 -5.182 -20.963 1.00 53.44 260 ALA A O 1
ATOM 1911 N N . ALA A 1 261 ? -22.043 -4.216 -22.918 1.00 63.66 261 ALA A N 1
ATOM 1912 C CA . ALA A 1 261 ? -23.035 -3.321 -22.337 1.00 63.66 261 ALA A CA 1
ATOM 1913 C C . ALA A 1 261 ? -23.916 -4.133 -21.385 1.00 63.66 261 ALA A C 1
ATOM 1915 O O . ALA A 1 261 ? -24.446 -5.179 -21.781 1.00 63.66 261 ALA A O 1
ATOM 1916 N N . THR A 1 262 ? -24.022 -3.713 -20.121 1.00 85.12 262 THR A N 1
ATOM 1917 C CA . THR A 1 262 ? -24.795 -4.490 -19.151 1.00 85.12 262 THR A CA 1
ATOM 1918 C C . THR A 1 262 ? -26.252 -4.538 -19.602 1.00 85.12 262 THR A C 1
ATOM 1920 O O . THR A 1 262 ? -26.712 -3.661 -20.329 1.00 85.12 262 THR A O 1
ATOM 1923 N N . VAL A 1 263 ? -27.026 -5.532 -19.159 1.00 85.75 263 VAL A N 1
ATOM 1924 C CA . VAL A 1 263 ? -28.461 -5.600 -19.504 1.00 85.75 263 VAL A CA 1
ATOM 1925 C C . VAL A 1 263 ? -29.190 -4.304 -19.111 1.00 85.75 263 VAL A C 1
ATOM 1927 O O . VAL A 1 263 ? -30.106 -3.883 -19.807 1.00 85.75 263 VAL A O 1
ATOM 1930 N N . ALA A 1 264 ? -28.755 -3.632 -18.039 1.00 86.12 264 ALA A N 1
ATOM 1931 C CA . ALA A 1 264 ? -29.286 -2.330 -17.645 1.00 86.12 264 ALA A CA 1
ATOM 1932 C C . ALA A 1 264 ? -28.945 -1.223 -18.659 1.00 86.12 264 ALA A C 1
ATOM 1934 O O . ALA A 1 264 ? -29.827 -0.446 -19.016 1.00 86.12 264 ALA A O 1
ATOM 1935 N N . ASP A 1 265 ? -27.710 -1.184 -19.165 1.00 86.50 265 ASP A N 1
ATOM 1936 C CA . ASP A 1 265 ? -27.288 -0.212 -20.183 1.00 86.50 265 ASP A CA 1
ATOM 1937 C C . ASP A 1 265 ? -27.973 -0.477 -21.529 1.00 86.50 265 ASP A C 1
ATOM 1939 O O . ASP A 1 265 ? -28.405 0.458 -22.196 1.00 86.50 265 ASP A O 1
ATOM 1943 N N . GLN A 1 266 ? -28.164 -1.750 -21.892 1.00 88.69 266 GLN A N 1
ATOM 1944 C CA . GLN A 1 266 ? -28.927 -2.146 -23.078 1.00 88.69 266 GLN A CA 1
ATOM 1945 C C . GLN A 1 266 ? -30.396 -1.713 -22.980 1.00 88.69 266 GLN A C 1
ATOM 1947 O O . GLN A 1 266 ? -30.951 -1.205 -23.950 1.00 88.69 266 GLN A O 1
ATOM 1952 N N . ILE A 1 267 ? -31.026 -1.867 -21.808 1.00 90.06 267 ILE A N 1
ATOM 1953 C CA . ILE A 1 267 ? -32.404 -1.408 -21.578 1.00 90.06 267 ILE A CA 1
ATOM 1954 C C . ILE A 1 267 ? -32.489 0.120 -21.676 1.00 90.06 267 ILE A C 1
ATOM 1956 O O . ILE A 1 267 ? -33.395 0.631 -22.328 1.00 90.06 267 ILE A O 1
ATOM 1960 N N . LEU A 1 268 ? -31.555 0.854 -21.068 1.00 90.94 268 LEU A N 1
ATOM 1961 C CA . LEU A 1 268 ? -31.547 2.320 -21.118 1.00 90.94 268 LEU A CA 1
ATOM 1962 C C . LEU A 1 268 ? -31.292 2.856 -22.529 1.00 90.94 268 LEU A C 1
ATOM 1964 O O . LEU A 1 268 ? -31.890 3.855 -22.913 1.00 90.94 268 LEU A O 1
ATOM 1968 N N . ALA A 1 269 ? -30.455 2.175 -23.312 1.00 89.06 269 ALA A N 1
ATOM 1969 C CA . ALA A 1 269 ? -30.246 2.500 -24.717 1.00 89.06 269 ALA A CA 1
ATOM 1970 C C . ALA A 1 269 ? -31.477 2.172 -25.584 1.00 89.06 269 ALA A C 1
ATOM 1972 O O . ALA A 1 269 ? -31.752 2.879 -26.551 1.00 89.06 269 ALA A O 1
ATOM 1973 N N . ALA A 1 270 ? -32.223 1.113 -25.247 1.00 90.06 270 ALA A N 1
ATOM 1974 C CA . ALA A 1 270 ? -33.400 0.686 -26.001 1.00 90.06 270 ALA A CA 1
ATOM 1975 C C . ALA A 1 270 ? -34.647 1.546 -25.725 1.00 90.06 270 ALA A C 1
ATOM 1977 O O . ALA A 1 270 ? -35.432 1.790 -26.640 1.00 90.06 270 ALA A O 1
ATOM 1978 N N . VAL A 1 271 ? -34.851 2.005 -24.484 1.00 90.75 271 VAL A N 1
ATOM 1979 C CA . VAL A 1 271 ? -36.052 2.752 -24.062 1.00 90.75 271 VAL A CA 1
ATOM 1980 C C . VAL A 1 271 ? -35.909 4.242 -24.395 1.00 90.75 271 VAL A C 1
ATOM 1982 O O . VAL A 1 271 ? -35.629 5.074 -23.537 1.00 90.75 271 VAL A O 1
ATOM 1985 N N . THR A 1 272 ? -36.119 4.592 -25.664 1.00 89.88 272 THR A N 1
ATOM 1986 C CA . THR A 1 272 ? -36.067 5.985 -26.158 1.00 89.88 272 THR A CA 1
ATOM 1987 C C . THR A 1 272 ? -37.435 6.674 -26.207 1.00 89.88 272 THR A C 1
ATOM 1989 O O . THR A 1 272 ? -37.526 7.887 -26.376 1.00 89.88 272 THR A O 1
ATOM 1992 N N . ARG A 1 273 ? -38.513 5.903 -26.045 1.00 88.62 273 ARG A N 1
ATOM 1993 C CA . ARG A 1 273 ? -39.920 6.330 -26.005 1.00 88.62 273 ARG A CA 1
ATOM 1994 C C . ARG A 1 273 ? -40.685 5.441 -25.013 1.00 88.62 273 ARG A C 1
ATOM 1996 O O . ARG A 1 273 ? -40.114 4.444 -24.567 1.00 88.62 273 ARG A O 1
ATOM 2003 N N . PRO A 1 274 ? -41.961 5.718 -24.697 1.00 91.19 274 PRO A N 1
ATOM 2004 C CA . PRO A 1 274 ? -42.801 4.749 -24.004 1.00 91.19 274 PRO A CA 1
ATOM 2005 C C . PRO A 1 274 ? -42.827 3.422 -24.767 1.00 91.19 274 PRO A C 1
ATOM 2007 O O . PRO A 1 274 ? -43.196 3.366 -25.946 1.00 91.19 274 PRO A O 1
ATOM 2010 N N . MET A 1 275 ? -42.379 2.363 -24.100 1.00 92.69 275 MET A N 1
ATOM 2011 C CA . MET A 1 275 ? -42.270 1.015 -24.647 1.00 92.69 275 MET A CA 1
ATOM 2012 C C . MET A 1 275 ? -42.811 -0.001 -23.652 1.00 92.69 275 MET A C 1
ATOM 2014 O O . MET A 1 275 ? -42.595 0.084 -22.442 1.00 92.69 275 MET A O 1
ATOM 2018 N N . THR A 1 276 ? -43.500 -1.007 -24.174 1.00 93.62 276 THR A N 1
ATOM 2019 C CA . THR A 1 276 ? -43.983 -2.139 -23.384 1.00 93.62 276 THR A CA 1
ATOM 2020 C C . THR A 1 276 ? -42.847 -3.106 -23.048 1.00 93.62 276 THR A C 1
ATOM 2022 O O . THR A 1 276 ? -41.880 -3.244 -23.799 1.00 93.62 276 THR A O 1
ATOM 2025 N N . THR A 1 277 ? -42.991 -3.892 -21.976 1.00 89.38 277 THR A N 1
ATOM 2026 C CA . THR A 1 277 ? -42.046 -4.974 -21.629 1.00 89.38 277 THR A CA 1
ATOM 2027 C C . THR A 1 277 ? -41.802 -5.935 -22.799 1.00 89.38 277 THR A C 1
ATOM 2029 O O . THR A 1 277 ? -40.720 -6.509 -22.927 1.00 89.38 277 THR A O 1
ATOM 2032 N N . LYS A 1 278 ? -42.807 -6.125 -23.666 1.00 89.00 278 LYS A N 1
ATOM 2033 C CA . LYS A 1 278 ? -42.709 -6.973 -24.859 1.00 89.00 278 LYS A CA 1
ATOM 2034 C C . LYS A 1 278 ? -41.780 -6.364 -25.913 1.00 89.00 278 LYS A C 1
ATOM 2036 O O . LYS A 1 278 ? -40.970 -7.095 -26.475 1.00 89.00 278 LYS A O 1
ATOM 2041 N N . GLU A 1 279 ? -41.880 -5.060 -26.158 1.00 86.44 279 GLU A N 1
ATOM 2042 C CA . GLU A 1 279 ? -41.005 -4.341 -27.092 1.00 86.44 279 GLU A CA 1
ATOM 2043 C C . GLU A 1 279 ? -39.566 -4.267 -26.567 1.00 86.44 279 GLU A C 1
ATOM 2045 O O . GLU A 1 279 ? -38.632 -4.541 -27.313 1.00 86.44 279 GLU A O 1
ATOM 2050 N N . ILE A 1 280 ? -39.381 -4.005 -25.270 1.00 90.56 280 ILE A N 1
ATOM 2051 C CA . ILE A 1 280 ? -38.050 -3.959 -24.636 1.00 90.56 280 ILE A CA 1
ATOM 2052 C C . ILE A 1 280 ? -37.363 -5.326 -24.721 1.00 90.56 280 ILE A C 1
ATOM 2054 O O . ILE A 1 280 ? -36.181 -5.416 -25.034 1.00 90.56 280 ILE A O 1
ATOM 2058 N N . ARG A 1 281 ? -38.114 -6.415 -24.520 1.00 90.75 281 ARG A N 1
ATOM 2059 C CA . ARG A 1 281 ? -37.596 -7.781 -24.679 1.00 90.75 281 ARG A CA 1
ATOM 2060 C C . ARG A 1 281 ? -37.164 -8.095 -26.111 1.00 90.75 281 ARG A C 1
ATOM 2062 O O . ARG A 1 281 ? -36.266 -8.905 -26.292 1.00 90.75 281 ARG A O 1
ATOM 2069 N N . ALA A 1 282 ? -37.821 -7.515 -27.111 1.00 89.06 282 ALA A N 1
ATOM 2070 C CA . ALA A 1 282 ? -37.432 -7.705 -28.505 1.00 89.06 282 ALA A CA 1
ATOM 2071 C C . ALA A 1 282 ? -36.166 -6.909 -28.869 1.00 89.06 282 ALA A C 1
ATOM 2073 O O . ALA A 1 282 ? -35.474 -7.283 -29.810 1.00 89.06 282 ALA A O 1
ATOM 2074 N N . ALA A 1 283 ? -35.872 -5.836 -28.129 1.00 86.19 283 ALA A N 1
ATOM 2075 C CA . ALA A 1 283 ? -34.740 -4.944 -28.371 1.00 86.19 283 ALA A CA 1
ATOM 2076 C C . ALA A 1 283 ? -33.476 -5.287 -27.557 1.00 86.19 283 ALA A C 1
ATOM 2078 O O . ALA A 1 283 ? -32.399 -4.799 -27.886 1.00 86.19 283 ALA A O 1
ATOM 2079 N N . VAL A 1 284 ? -33.592 -6.102 -26.501 1.00 90.44 284 VAL A N 1
ATOM 2080 C CA . VAL A 1 284 ? -32.499 -6.422 -25.567 1.00 90.44 284 VAL A CA 1
ATOM 2081 C C . VAL A 1 284 ? -32.225 -7.923 -25.561 1.00 90.44 284 VAL A C 1
ATOM 2083 O O . VAL A 1 284 ? -33.127 -8.722 -25.300 1.00 90.44 284 VAL A O 1
ATOM 2086 N N . ASP A 1 285 ? -30.967 -8.310 -25.779 1.00 84.06 285 ASP A N 1
ATOM 2087 C CA . ASP A 1 285 ? -30.551 -9.715 -25.792 1.00 84.06 285 ASP A CA 1
ATOM 2088 C C . ASP A 1 285 ? -30.288 -10.235 -24.368 1.00 84.06 285 ASP A C 1
ATOM 2090 O O . ASP A 1 285 ? -29.157 -10.328 -23.887 1.00 84.06 285 ASP A O 1
ATOM 2094 N N . ALA A 1 286 ? -31.372 -10.526 -23.642 1.00 88.00 286 ALA A N 1
ATOM 2095 C CA . ALA A 1 286 ? -31.310 -11.076 -22.293 1.00 88.00 286 ALA A CA 1
ATOM 2096 C C . ALA A 1 286 ? -32.513 -11.967 -21.946 1.00 88.00 286 ALA A C 1
ATOM 2098 O O . ALA A 1 286 ? -33.609 -11.877 -22.506 1.00 88.00 286 ALA A O 1
ATOM 2099 N N . LYS A 1 287 ? -32.332 -12.835 -20.941 1.00 90.00 287 LYS A N 1
ATOM 2100 C CA . LYS A 1 287 ? -33.421 -13.668 -20.408 1.00 90.00 287 LYS A CA 1
ATOM 2101 C C . LYS A 1 287 ? -34.512 -12.785 -19.794 1.00 90.00 287 LYS A C 1
ATOM 2103 O O . LYS A 1 287 ? -34.225 -11.843 -19.062 1.00 90.00 287 LYS A O 1
ATOM 2108 N N . TYR A 1 288 ? -35.775 -13.161 -20.003 1.00 85.31 288 TYR A N 1
ATOM 2109 C CA . TYR A 1 288 ? -36.942 -12.405 -19.523 1.00 85.31 288 TYR A CA 1
ATOM 2110 C C . TYR A 1 288 ? -36.894 -12.072 -18.020 1.00 85.31 288 TYR A C 1
ATOM 2112 O O . TYR A 1 288 ? -37.184 -10.943 -17.634 1.00 85.31 288 TYR A O 1
ATOM 2120 N N . GLY A 1 289 ? -36.489 -13.028 -17.174 1.00 81.81 289 GLY A N 1
ATOM 2121 C CA . GLY A 1 289 ? -36.357 -12.796 -15.730 1.00 81.81 289 GLY A CA 1
ATOM 2122 C C . GLY A 1 289 ? -35.315 -11.726 -15.388 1.00 81.81 289 GLY A C 1
ATOM 2123 O O . GLY A 1 289 ? -35.544 -10.905 -14.505 1.00 81.81 289 GLY A O 1
ATOM 2124 N N . THR A 1 290 ? -34.213 -11.676 -16.138 1.00 84.31 290 THR A N 1
ATOM 2125 C CA . THR A 1 290 ? -33.164 -10.660 -15.988 1.00 84.31 290 THR A CA 1
ATOM 2126 C C . THR A 1 290 ? -33.671 -9.284 -16.410 1.00 84.31 290 THR A C 1
ATOM 2128 O O . THR A 1 290 ? -33.504 -8.328 -15.661 1.00 84.31 290 THR A O 1
ATOM 2131 N N . ILE A 1 291 ? -34.368 -9.193 -17.549 1.00 89.75 291 ILE A N 1
ATOM 2132 C CA . ILE A 1 291 ? -34.976 -7.940 -18.027 1.00 89.75 291 ILE A CA 1
ATOM 2133 C C . ILE A 1 291 ? -35.983 -7.408 -17.001 1.00 89.75 291 ILE A C 1
ATOM 2135 O O . ILE A 1 291 ? -35.943 -6.232 -16.656 1.00 89.75 291 ILE A O 1
ATOM 2139 N N . ARG A 1 292 ? -36.843 -8.274 -16.449 1.00 88.69 292 ARG A N 1
ATOM 2140 C CA . ARG A 1 292 ? -37.830 -7.891 -15.428 1.00 88.69 292 ARG A CA 1
ATOM 2141 C C . ARG A 1 292 ? -37.172 -7.337 -14.162 1.00 88.69 292 ARG A C 1
ATOM 2143 O O . ARG A 1 292 ? -37.580 -6.281 -13.688 1.00 88.69 292 ARG A O 1
ATOM 2150 N N . ASN A 1 293 ? -36.152 -8.018 -13.640 1.00 88.31 293 ASN A N 1
ATOM 2151 C CA . ASN A 1 293 ? -35.434 -7.567 -12.445 1.00 88.31 293 ASN A CA 1
ATOM 2152 C C . ASN A 1 293 ? -34.704 -6.238 -12.692 1.00 88.31 293 ASN A C 1
ATOM 2154 O O . ASN A 1 293 ? -34.730 -5.356 -11.835 1.00 88.31 293 ASN A O 1
ATOM 2158 N N . CYS A 1 294 ? -34.100 -6.069 -13.873 1.00 91.50 294 CYS A N 1
ATOM 2159 C CA . CYS A 1 294 ? -33.453 -4.820 -14.266 1.00 91.50 294 CYS A CA 1
ATOM 2160 C C . CYS A 1 294 ? -34.452 -3.668 -14.419 1.00 91.50 294 CYS A C 1
ATOM 2162 O O . CYS A 1 294 ? -34.163 -2.580 -13.939 1.00 91.50 294 CYS A O 1
ATOM 2164 N N . LEU A 1 295 ? -35.629 -3.891 -15.012 1.00 91.62 295 LEU A N 1
ATOM 2165 C CA . LEU A 1 295 ? -36.668 -2.862 -15.135 1.00 91.62 295 LEU A CA 1
ATOM 2166 C C . LEU A 1 295 ? -37.163 -2.390 -13.765 1.00 91.62 295 LEU A C 1
ATOM 2168 O O . LEU A 1 295 ? -37.209 -1.189 -13.519 1.00 91.62 295 LEU A O 1
ATOM 2172 N N . SER A 1 296 ? -37.465 -3.316 -12.848 1.00 89.75 296 SER A N 1
ATOM 2173 C CA . SER A 1 296 ? -37.854 -2.957 -11.477 1.00 89.75 296 SER A CA 1
ATOM 2174 C C . SER A 1 296 ? -36.760 -2.167 -10.759 1.00 89.75 296 SER A C 1
ATOM 2176 O O . SER A 1 296 ? -37.055 -1.184 -10.087 1.00 89.75 296 SER A O 1
ATOM 2178 N N . LYS A 1 297 ? -35.493 -2.560 -10.931 1.00 89.75 297 LYS A N 1
ATOM 2179 C CA . LYS A 1 297 ? -34.357 -1.847 -10.344 1.00 89.75 297 LYS A CA 1
ATOM 2180 C C . LYS A 1 297 ? -34.180 -0.445 -10.940 1.00 89.75 297 LYS A C 1
ATOM 2182 O O . LYS A 1 297 ? -34.059 0.507 -10.188 1.00 89.75 297 LYS A O 1
ATOM 2187 N N . LEU A 1 298 ? -34.228 -0.301 -12.266 1.00 92.12 298 LEU A N 1
ATOM 2188 C CA . LEU A 1 298 ? -34.061 0.989 -12.948 1.00 92.12 298 LEU A CA 1
ATOM 2189 C C . LEU A 1 298 ? -35.168 1.991 -12.604 1.00 92.12 298 LEU A C 1
ATOM 2191 O O . LEU A 1 298 ? -34.889 3.183 -12.522 1.00 92.12 298 LEU A O 1
ATOM 2195 N N . VAL A 1 299 ? -36.397 1.521 -12.375 1.00 91.88 299 VAL A N 1
ATOM 2196 C CA . VAL A 1 299 ? -37.494 2.371 -11.888 1.00 91.88 299 VAL A CA 1
ATOM 2197 C C . VAL A 1 299 ? -37.258 2.801 -10.439 1.00 91.88 299 VAL A C 1
ATOM 2199 O O . VAL A 1 299 ? -37.375 3.984 -10.135 1.00 91.88 299 VAL A O 1
ATOM 2202 N N . ASN A 1 300 ? -36.864 1.876 -9.557 1.00 89.12 300 ASN A N 1
ATOM 2203 C CA . ASN A 1 300 ? -36.547 2.200 -8.159 1.00 89.12 300 ASN A CA 1
ATOM 2204 C C . ASN A 1 300 ? -35.364 3.172 -8.032 1.00 89.12 300 ASN A C 1
ATOM 2206 O O . ASN A 1 300 ? -35.379 4.050 -7.175 1.00 89.12 300 ASN A O 1
ATOM 2210 N N . ASP A 1 301 ? -34.370 3.034 -8.909 1.00 84.88 301 ASP A N 1
ATOM 2211 C CA . ASP A 1 301 ? -33.187 3.895 -8.976 1.00 84.88 301 ASP A CA 1
ATOM 2212 C C . ASP A 1 301 ? -33.482 5.240 -9.682 1.00 84.88 301 ASP A C 1
ATOM 2214 O O . ASP A 1 301 ? -32.576 6.050 -9.873 1.00 84.88 301 ASP A O 1
ATOM 2218 N N . GLY A 1 302 ? -34.728 5.484 -10.117 1.00 89.62 302 GLY A N 1
ATOM 2219 C CA . GLY A 1 302 ? -35.145 6.723 -10.782 1.00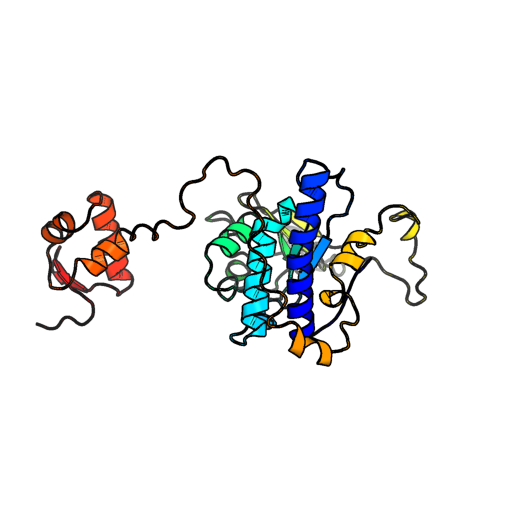 89.62 302 GLY A CA 1
ATOM 2220 C C . GLY A 1 302 ? -34.556 6.925 -12.182 1.00 89.62 302 GLY A C 1
ATOM 2221 O O . GLY A 1 302 ? -34.563 8.041 -12.693 1.00 89.62 302 GLY A O 1
ATOM 2222 N N . ARG A 1 303 ? -34.029 5.864 -12.805 1.00 88.38 303 ARG A N 1
ATOM 2223 C CA . ARG A 1 303 ? -33.391 5.879 -14.135 1.00 88.38 303 ARG A CA 1
ATOM 2224 C C . ARG A 1 303 ? -34.350 5.543 -15.280 1.00 88.38 303 ARG A C 1
ATOM 2226 O O . ARG A 1 303 ? -33.985 5.714 -16.439 1.00 88.38 303 ARG A O 1
ATOM 2233 N N . LEU A 1 304 ? -35.555 5.072 -14.968 1.00 91.06 304 LEU A N 1
ATOM 2234 C CA . LEU A 1 304 ? -36.679 4.897 -15.891 1.00 91.06 304 LEU A CA 1
ATOM 2235 C C . LEU A 1 304 ? -37.981 5.286 -15.193 1.00 91.06 304 LEU A C 1
ATOM 2237 O O . LEU A 1 304 ? -38.107 5.149 -13.978 1.00 91.06 304 LEU A O 1
ATOM 2241 N N . LEU A 1 305 ? -38.969 5.709 -15.974 1.00 90.56 305 LEU A N 1
ATOM 2242 C CA . LEU A 1 305 ? -40.326 5.955 -15.501 1.00 90.56 305 LEU A CA 1
ATOM 2243 C C . LEU A 1 305 ? -41.214 4.768 -15.859 1.00 90.56 305 LEU A C 1
ATOM 2245 O O . LEU A 1 305 ? -41.209 4.307 -16.999 1.00 90.56 305 LEU A O 1
ATOM 2249 N N . GLN A 1 306 ? -41.999 4.285 -14.899 1.00 92.25 306 GLN A N 1
ATOM 2250 C CA . GLN A 1 306 ? -43.080 3.349 -15.181 1.00 92.25 306 GLN A CA 1
ATOM 2251 C C . GLN A 1 306 ? -44.359 4.149 -15.434 1.00 92.25 306 GLN A C 1
ATOM 2253 O O . GLN A 1 306 ? -44.955 4.674 -14.498 1.00 92.25 306 GLN A O 1
ATOM 2258 N N . VAL A 1 307 ? -44.753 4.258 -16.702 1.00 88.62 307 VAL A N 1
ATOM 2259 C CA . VAL A 1 307 ? -45.914 5.062 -17.122 1.00 88.62 307 VAL A CA 1
ATOM 2260 C C . VAL A 1 307 ? -47.229 4.288 -17.012 1.00 88.62 307 VAL A C 1
ATOM 2262 O O . VAL A 1 307 ? -48.268 4.888 -16.773 1.00 88.62 307 VAL A O 1
ATOM 2265 N N . ASP A 1 308 ? -47.181 2.955 -17.129 1.00 86.38 308 ASP A N 1
ATOM 2266 C CA . ASP A 1 308 ? -48.329 2.061 -16.928 1.00 86.38 308 ASP A CA 1
ATOM 2267 C C . ASP A 1 308 ? -47.853 0.647 -16.520 1.00 86.38 308 ASP A C 1
ATOM 2269 O O . ASP A 1 308 ? -46.652 0.342 -16.490 1.00 86.38 308 ASP A O 1
ATOM 2273 N N . HIS A 1 309 ? -48.773 -0.255 -16.180 1.00 83.25 309 HIS A N 1
ATOM 2274 C CA . HIS A 1 309 ? -48.469 -1.635 -15.824 1.00 83.25 309 HIS A CA 1
ATOM 2275 C C . HIS A 1 309 ? -47.816 -2.387 -17.001 1.00 83.25 309 HIS A C 1
ATOM 2277 O O . HIS A 1 309 ? -48.478 -2.944 -17.876 1.00 83.25 309 HIS A O 1
ATOM 2283 N N . GLY A 1 310 ? -46.483 -2.477 -16.976 1.00 86.69 310 GLY A N 1
ATOM 2284 C CA . GLY A 1 310 ? -45.689 -3.102 -18.036 1.00 86.69 310 GLY A CA 1
ATOM 2285 C C . GLY A 1 310 ? -45.308 -2.157 -19.180 1.00 86.69 310 GLY A C 1
ATOM 2286 O O . GLY A 1 310 ? -44.912 -2.649 -20.238 1.00 86.69 310 GLY A O 1
ATOM 2287 N N . ALA A 1 311 ? -45.405 -0.839 -18.976 1.00 90.00 311 ALA A N 1
ATOM 2288 C CA . ALA A 1 311 ? -44.916 0.183 -19.895 1.00 90.00 311 ALA A CA 1
ATOM 2289 C C . ALA A 1 311 ? -43.903 1.106 -19.201 1.00 90.00 311 ALA A C 1
ATOM 2291 O O . ALA A 1 311 ? -44.129 1.570 -18.080 1.00 90.00 311 ALA A O 1
ATOM 2292 N N . TYR A 1 312 ? -42.786 1.368 -19.881 1.00 94.31 312 TYR A N 1
ATOM 2293 C CA . TYR A 1 312 ? -41.647 2.118 -19.354 1.00 94.31 312 TYR A CA 1
ATOM 2294 C C . TYR A 1 312 ? -41.219 3.211 -20.334 1.00 94.31 312 TYR A C 1
ATOM 2296 O O . TYR A 1 312 ? -41.270 3.007 -21.545 1.00 94.31 312 TYR A O 1
ATOM 2304 N N . ALA A 1 313 ? -40.787 4.354 -19.810 1.00 93.19 313 ALA A N 1
ATOM 2305 C CA . ALA A 1 313 ? -40.354 5.520 -20.575 1.00 93.19 313 ALA A CA 1
ATOM 2306 C C . ALA A 1 313 ? -39.042 6.097 -20.003 1.00 93.19 313 ALA A C 1
ATOM 2308 O O . ALA A 1 313 ? -38.729 5.857 -18.829 1.00 93.19 313 ALA A O 1
ATOM 2309 N N . PRO A 1 314 ? -38.262 6.851 -20.800 1.00 92.38 314 PRO A N 1
ATOM 2310 C CA . PRO A 1 314 ? -37.073 7.538 -20.301 1.00 92.38 314 PRO A CA 1
ATOM 2311 C C . PRO A 1 314 ? -37.430 8.622 -19.271 1.00 92.38 314 PRO A C 1
ATOM 2313 O O . PRO A 1 314 ? -38.529 9.181 -19.273 1.00 92.38 314 PRO A O 1
ATOM 2316 N N . VAL A 1 315 ? -36.484 8.931 -18.382 1.00 86.44 315 VAL A N 1
ATOM 2317 C CA . VAL A 1 315 ? -36.636 9.988 -17.368 1.00 86.44 315 VAL A CA 1
ATOM 2318 C C . VAL A 1 315 ? -36.793 11.337 -18.065 1.00 86.44 315 VAL A C 1
ATOM 2320 O O . VAL A 1 315 ? -35.973 11.698 -18.904 1.00 86.44 315 VAL A O 1
ATOM 2323 N N . GLY A 1 316 ? -37.848 12.077 -17.720 1.00 80.44 316 GLY A N 1
ATOM 2324 C CA . GLY A 1 316 ? -38.177 13.357 -18.356 1.00 80.44 316 GLY A CA 1
ATOM 2325 C C . GLY A 1 316 ? -39.144 13.254 -19.537 1.00 80.44 316 GLY A C 1
ATOM 2326 O O . GLY A 1 316 ? -39.391 14.261 -20.192 1.00 80.44 316 GLY A O 1
ATOM 2327 N N . TRP A 1 317 ? -39.713 12.074 -19.808 1.00 80.25 317 TRP A N 1
ATOM 2328 C CA . TRP A 1 317 ? -40.806 11.953 -20.770 1.00 80.25 317 TRP A CA 1
ATOM 2329 C C . TRP A 1 317 ? -42.071 12.672 -20.268 1.00 80.25 317 TRP A C 1
ATOM 2331 O O . TRP A 1 317 ? -42.549 12.405 -19.164 1.00 80.25 317 TRP A O 1
ATOM 2341 N N . THR A 1 318 ? -42.606 13.567 -21.096 1.00 73.38 318 THR A N 1
ATOM 2342 C CA . THR A 1 318 ? -43.905 14.237 -20.938 1.00 73.38 318 THR A CA 1
ATOM 2343 C C . THR A 1 318 ? -44.768 13.908 -22.156 1.00 73.38 318 THR A C 1
ATOM 2345 O O . THR A 1 318 ? -44.224 13.873 -23.262 1.00 73.38 318 THR A O 1
ATOM 2348 N N . GLU A 1 319 ? -46.066 13.651 -21.950 1.00 62.78 319 GLU A N 1
ATOM 2349 C CA . GLU A 1 319 ? -47.045 13.375 -23.024 1.00 62.78 319 GLU A CA 1
ATOM 2350 C C . GLU A 1 319 ? -47.112 14.466 -24.101 1.00 62.78 319 GLU A C 1
ATOM 2352 O O . GLU A 1 319 ? -47.030 15.667 -23.747 1.00 62.78 319 GLU A O 1
#

Mean predicted aligned error: 17.42 Å

Foldseek 3Di:
DDQDDDDDQLLLLLVLLLLLLLLLLLVVQCVVVVAFDDPPRPAAAEEAEDAQLLVNQDPDPSNLSSLVSQLVCLVRVRRRNYHYHYHHPFDQCCSSPNDPSVVVSVLQAKDKFAQDPDQVRFCRRCVNLDDPPDTDDHDDQFDQFDADPVNVVVVNPDRPPGHHGCPQWTWIGHRPDDIDIDGDDDQDQDPVRPRPCPCVVAPDPRDPGYGDPSSCVSSPPSSPDSVPPVVVVPCPPVDDPPPNDDPPDPDDPDPDDDDDQPQLSQLLVQAAAWDFLVSSPVRGPDDSVVNVVSVVVCVVVQQWDDPDDRIIHGRPDDD

Solvent-accessible surface area (backbone atoms only — not comparable to full-atom values): 19460 Å² total; per-residue (Å²): 117,77,90,77,86,84,70,63,55,69,46,48,31,48,52,36,51,40,54,55,52,48,39,55,56,40,47,56,52,25,64,73,73,72,47,65,51,50,100,83,44,100,61,59,76,44,70,51,75,39,71,46,40,66,78,45,33,45,95,47,73,58,13,46,47,33,37,53,40,51,43,53,38,64,77,51,14,68,53,44,30,36,45,69,43,83,37,52,97,62,59,62,64,67,65,46,74,74,40,67,61,52,50,52,49,56,23,63,32,77,44,78,46,63,65,67,96,51,83,76,51,54,61,56,66,36,70,72,31,50,45,90,95,60,75,85,78,85,62,57,79,43,50,80,44,55,66,52,73,67,40,47,75,71,68,51,87,70,50,59,70,85,29,51,70,40,78,50,26,28,34,41,32,37,47,76,43,82,72,38,82,46,68,60,76,84,80,80,64,46,93,85,68,61,48,79,58,46,53,76,79,46,37,91,94,50,82,74,62,57,86,49,72,68,55,53,62,72,46,38,80,67,67,51,72,78,85,53,71,77,67,61,77,72,49,78,77,76,67,63,84,68,78,74,76,78,69,86,68,78,83,70,77,74,95,71,68,79,76,75,72,46,74,61,53,42,47,60,70,61,38,80,45,81,38,38,58,70,57,51,55,74,70,34,101,64,58,70,70,57,53,53,54,42,51,57,46,33,38,75,71,64,65,29,37,74,82,47,98,60,27,36,26,38,66,88,74,75,136

Organism: NCBI:txid1420899

InterPro domains:
  IPR027417 P-loop containing nucleoside triphosphate hydrolase [G3DSA:3.40.50.300] (4-184)

pLDDT: mean 75.21, std 17.23, range [29.14, 95.19]

Secondary structure (DSSP, 8-state):
--S----SHHHHHHHHHHHHHHHHHHHHHHHHHTS-S-TTSSS--EEEEETTHHHH-SSSHHHHHHHHHHHHHHHHHHHHTEEEEE--SS--TTTTTT-HHHHHHHHHSEEEEE--S-TTHHHHHTTTTSPTT--PPP--SEES-S--HHHHHTT--S--SS-EE-TTEEEEEETTSPPEEEE-------TTS--TTHHHHS-TTSS-----HHHHHHHGGGGS-SS-GGGGGSSTTT-------------PPPS-PPPPPPHHHHHHHH-SS-EEHHHHHHHS-S-HHHHHHHHHHHHHTTSEEEEETTEEEETT---

Radius of gyration: 26.89 Å; Cα contacts (8 Å, |Δi|>4): 368; chains: 1; bounding box: 72×39×74 Å

Nearest PDB structures (foldseek):
  2lnb-assembly1_A  TM=8.976E-01  e=2.626E-01  Homo sapiens
  4o5v-assembly1_A  TM=7.700E-01  e=2.338E-01  Thermoplasma acidophilum DSM 1728
  8rdn-assembly2_D  TM=7.712E-01  e=4.703E-01  Xenorhabdus doucetiae FRM16 = DSM 17909
  3tgn-assembly1_B  TM=6.173E-01  e=4.703E-01  Streptococcus pneumoniae D39
  5yhx-assembly1_B  TM=7.055E-01  e=1.266E+00  Lactococcus lactis subsp. lactis Il1403